Protein AF-A0A9P5E5W1-F1 (afdb_monomer_lite)

Sequence (271 aa):
MVLQSYRLNVFGFLASRELAAEASSNGEATGNYGLWDQRLALEWTHENISFFGGDPAGITVAGYSAGAYSTFQQLAHELFRVPEEKGIIRRDELLTRLGIDLALSNEEKLTSLRAVPHDRLVQVQTGMRISEFRVLADDTFYPVGLMDKINSGEFAKRMKNRGIRLINGECESEHVMYRRWRTPQESYSAVYGRLLADFSPEVTQKIMDHYCGSSKNLPAGYNNWEDFFGRVYANIQVHHLQRGFHNALFAGGLEAGRDVLRYRFERDLAA

Organism: NCBI:txid1803897

Structure (mmCIF, N/CA/C/O backbone):
data_AF-A0A9P5E5W1-F1
#
_entry.id   AF-A0A9P5E5W1-F1
#
loop_
_atom_site.group_PDB
_atom_site.id
_atom_site.type_symbol
_atom_site.label_atom_id
_atom_site.label_alt_id
_atom_site.label_comp_id
_atom_site.label_asym_id
_atom_site.label_entity_id
_atom_site.label_seq_id
_atom_site.pdbx_PDB_ins_code
_atom_site.Cartn_x
_atom_site.Cartn_y
_atom_site.Cartn_z
_atom_site.occupancy
_atom_site.B_iso_or_equiv
_atom_site.auth_seq_id
_atom_site.auth_comp_id
_atom_site.auth_asym_id
_atom_site.auth_atom_id
_atom_site.pdbx_PDB_model_num
ATOM 1 N N . MET A 1 1 ? -23.792 -5.396 3.459 1.00 84.38 1 MET A N 1
ATOM 2 C CA . MET A 1 1 ? -22.522 -4.949 2.843 1.00 84.38 1 MET A CA 1
ATOM 3 C C . MET A 1 1 ? -22.482 -3.437 2.928 1.00 84.38 1 MET A C 1
ATOM 5 O O . MET A 1 1 ? -23.477 -2.824 2.569 1.00 84.38 1 MET A O 1
ATOM 9 N N . VAL A 1 2 ? -21.380 -2.857 3.403 1.00 86.06 2 VAL A N 1
ATOM 10 C CA . VAL A 1 2 ? -21.163 -1.401 3.423 1.00 86.06 2 VAL A CA 1
ATOM 11 C C . VAL A 1 2 ? -20.079 -1.072 2.401 1.00 86.06 2 VAL A C 1
ATOM 13 O O . VAL A 1 2 ? -19.098 -1.805 2.294 1.00 86.06 2 VAL A O 1
ATOM 16 N N . LEU A 1 3 ? -20.264 0.008 1.645 1.00 91.56 3 LEU A N 1
ATOM 17 C CA . LEU A 1 3 ? -19.257 0.575 0.752 1.00 91.56 3 LEU A CA 1
ATOM 18 C C . LEU A 1 3 ? -19.002 2.012 1.207 1.00 91.56 3 LEU A C 1
ATOM 20 O O . LEU A 1 3 ? -19.941 2.798 1.301 1.00 91.56 3 LEU A O 1
ATOM 24 N N . GLN A 1 4 ? -17.747 2.331 1.514 1.00 89.25 4 GLN A N 1
ATOM 25 C CA . GLN A 1 4 ? -17.327 3.659 1.963 1.00 89.25 4 GLN A CA 1
ATOM 26 C C . GLN A 1 4 ? -16.535 4.386 0.873 1.00 89.25 4 GLN A C 1
ATOM 28 O O . GLN A 1 4 ? -15.890 3.751 0.035 1.00 89.25 4 GLN A O 1
ATOM 33 N N . SER A 1 5 ? -16.576 5.715 0.922 1.00 93.62 5 SER A N 1
ATOM 34 C CA . SER A 1 5 ? -15.754 6.601 0.101 1.00 93.62 5 SER A CA 1
ATOM 35 C C . SER A 1 5 ? -14.735 7.302 0.989 1.00 93.62 5 SER A C 1
ATOM 37 O O . SER A 1 5 ? -15.089 7.825 2.043 1.00 93.62 5 SER A O 1
ATOM 39 N N . TYR A 1 6 ? -13.489 7.367 0.529 1.00 92.12 6 TYR A N 1
ATOM 40 C CA . TYR A 1 6 ? -12.376 7.994 1.236 1.00 92.12 6 TYR A CA 1
ATOM 41 C C . TYR A 1 6 ? -11.608 8.925 0.301 1.00 92.12 6 TYR A C 1
ATOM 43 O O . TYR A 1 6 ? -11.596 8.725 -0.919 1.00 92.12 6 TYR A O 1
ATOM 51 N N . ARG A 1 7 ? -10.948 9.948 0.852 1.00 91.25 7 ARG A N 1
ATOM 52 C CA . ARG A 1 7 ? -10.112 10.848 0.058 1.00 91.25 7 ARG A CA 1
ATOM 53 C C . ARG A 1 7 ? -8.957 10.072 -0.561 1.00 91.25 7 ARG A C 1
ATOM 55 O O . ARG A 1 7 ? -8.199 9.375 0.111 1.00 91.25 7 ARG A O 1
ATOM 62 N N . LEU A 1 8 ? -8.822 10.217 -1.872 1.00 85.31 8 LEU A N 1
ATOM 63 C CA . LEU A 1 8 ? -7.747 9.628 -2.657 1.00 85.31 8 LEU A CA 1
ATOM 64 C C . LEU A 1 8 ? -6.625 10.642 -2.870 1.00 85.31 8 LEU A C 1
ATOM 66 O O . LEU A 1 8 ? -6.834 11.855 -2.794 1.00 85.31 8 LEU A O 1
ATOM 70 N N . ASN A 1 9 ? -5.464 10.130 -3.286 1.00 80.81 9 ASN A N 1
ATOM 71 C CA . ASN A 1 9 ? -4.467 10.933 -3.990 1.00 80.81 9 ASN A CA 1
ATOM 72 C C . ASN A 1 9 ? -3.956 12.112 -3.120 1.00 80.81 9 ASN A C 1
ATOM 74 O O . ASN A 1 9 ? -3.871 11.966 -1.901 1.00 80.81 9 ASN A O 1
ATOM 78 N N . VAL A 1 10 ? -3.633 13.273 -3.702 1.00 72.62 10 VAL A N 1
ATOM 79 C CA . VAL A 1 10 ? -3.189 14.476 -2.964 1.00 72.62 10 VAL A CA 1
ATOM 80 C C . VAL A 1 10 ? -4.128 14.869 -1.808 1.00 72.62 10 VAL A C 1
ATOM 82 O O . VAL A 1 10 ? -3.657 15.250 -0.742 1.00 72.62 10 VAL A O 1
ATOM 85 N N . PHE A 1 11 ? -5.446 14.694 -1.964 1.00 80.75 11 PHE A N 1
ATOM 86 C CA . PHE A 1 11 ? -6.443 15.023 -0.934 1.00 80.75 11 PHE A CA 1
ATOM 87 C C . PHE A 1 11 ? -6.491 14.021 0.227 1.00 80.75 11 PHE A C 1
ATOM 89 O O . PHE A 1 11 ? -7.040 14.343 1.278 1.00 80.75 11 PHE A O 1
ATOM 96 N N . GLY A 1 12 ? -5.977 12.804 0.028 1.00 81.88 12 GLY A N 1
ATOM 97 C CA . GLY A 1 12 ? -5.981 11.725 1.017 1.00 81.88 12 GLY A CA 1
ATOM 98 C C . GLY A 1 12 ? -4.614 11.398 1.615 1.00 81.88 12 GLY A C 1
ATOM 99 O O . GLY A 1 12 ? -4.552 10.824 2.697 1.00 81.88 12 GLY A O 1
ATOM 100 N N . PHE A 1 13 ? -3.525 11.715 0.913 1.00 80.38 13 PHE A N 1
ATOM 101 C CA . PHE A 1 13 ? -2.193 11.173 1.205 1.00 80.38 13 PHE A CA 1
ATOM 102 C C . PHE A 1 13 ? -1.048 12.177 1.014 1.00 80.38 13 PHE A C 1
ATOM 104 O O . PHE A 1 13 ? 0.111 11.779 1.100 1.00 80.38 13 PHE A O 1
ATOM 111 N N . LEU A 1 14 ? -1.316 13.465 0.760 1.00 74.44 14 LEU A N 1
ATOM 112 C CA . LEU A 1 14 ? -0.245 14.454 0.893 1.00 74.44 14 LEU A CA 1
ATOM 113 C C . LEU A 1 14 ? 0.045 14.699 2.373 1.00 74.44 14 LEU A C 1
ATOM 115 O O . LEU A 1 14 ? -0.862 15.040 3.125 1.00 74.44 14 LEU A O 1
ATOM 119 N N . ALA A 1 15 ? 1.306 14.536 2.757 1.00 70.31 15 ALA A N 1
ATOM 120 C CA . ALA A 1 15 ? 1.818 14.825 4.085 1.00 70.31 15 ALA A CA 1
ATOM 121 C C . ALA A 1 15 ? 3.305 15.200 3.989 1.00 70.31 15 ALA A C 1
ATOM 123 O O . ALA A 1 15 ? 4.077 14.555 3.275 1.00 70.31 15 ALA A O 1
ATOM 124 N N . SER A 1 16 ? 3.686 16.251 4.707 1.00 67.38 16 SER A N 1
ATOM 125 C CA . SER A 1 16 ? 5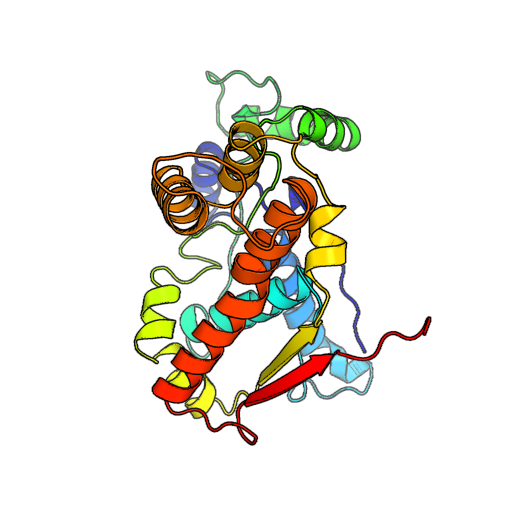.042 16.820 4.788 1.00 67.38 16 SER A CA 1
ATOM 126 C C . SER A 1 16 ? 5.144 17.698 6.062 1.00 67.38 16 SER A C 1
ATOM 128 O O . SER A 1 16 ? 4.414 17.427 7.010 1.00 67.38 16 SER A O 1
ATOM 130 N N . ARG A 1 17 ? 6.031 18.699 6.167 1.00 66.06 17 ARG A N 1
ATOM 131 C CA . ARG A 1 17 ? 6.419 19.351 7.439 1.00 66.06 17 ARG A CA 1
ATOM 132 C C . ARG A 1 17 ? 5.577 20.541 7.915 1.00 66.06 17 ARG A C 1
ATOM 134 O O . ARG A 1 17 ? 5.329 20.628 9.110 1.00 66.06 17 ARG A O 1
ATOM 141 N N . GLU A 1 18 ? 5.212 21.504 7.068 1.00 63.97 18 GLU A N 1
ATOM 142 C CA . GLU A 1 18 ? 4.762 22.814 7.587 1.00 63.97 18 GLU A CA 1
ATOM 143 C C . GLU A 1 18 ? 3.377 22.776 8.238 1.00 63.97 18 GLU A C 1
ATOM 145 O O . GLU A 1 18 ? 3.256 23.220 9.376 1.00 63.97 18 GLU A O 1
ATOM 150 N N . LEU A 1 19 ? 2.353 22.182 7.600 1.00 62.22 19 LEU A N 1
ATOM 151 C CA . LEU A 1 19 ? 1.137 21.829 8.341 1.00 62.22 19 LEU A CA 1
ATOM 152 C C . LEU A 1 19 ? 1.285 20.597 9.257 1.00 62.22 19 LEU A C 1
ATOM 154 O O . LEU A 1 19 ? 0.488 20.485 10.166 1.00 62.22 19 LEU A O 1
ATOM 158 N N . ALA A 1 20 ? 2.373 19.809 9.240 1.00 62.38 20 ALA A N 1
ATOM 159 C CA . ALA A 1 20 ? 2.658 18.939 10.405 1.00 62.38 20 ALA A CA 1
ATOM 160 C C . ALA A 1 20 ? 3.002 19.747 11.681 1.00 62.38 20 ALA A C 1
ATOM 162 O O . ALA A 1 20 ? 2.900 19.223 12.790 1.00 62.38 20 ALA A O 1
ATOM 163 N N . ALA A 1 21 ? 3.349 21.036 11.549 1.00 55.34 21 ALA A N 1
ATOM 164 C CA . ALA A 1 21 ? 3.374 21.973 12.671 1.00 55.34 21 ALA A CA 1
ATOM 165 C C . ALA A 1 21 ? 1.983 22.574 12.987 1.00 55.34 21 ALA A C 1
ATOM 167 O O . ALA A 1 21 ? 1.693 22.743 14.169 1.00 55.34 21 ALA A O 1
ATOM 168 N N . GLU A 1 22 ? 1.103 22.828 11.994 1.00 60.09 22 GLU A N 1
ATOM 169 C CA . GLU A 1 22 ? -0.345 23.083 12.244 1.00 60.09 22 GLU A CA 1
ATOM 170 C C . GLU A 1 22 ? -0.915 21.934 13.083 1.00 60.09 22 GLU A C 1
ATOM 172 O O . GLU A 1 22 ? -1.534 22.180 14.116 1.00 60.09 22 GLU A O 1
ATOM 177 N N . ALA A 1 23 ? -0.622 20.695 12.684 1.00 61.91 23 ALA A N 1
ATOM 178 C CA . ALA A 1 23 ? -1.048 19.477 13.344 1.00 61.91 23 ALA A CA 1
ATOM 179 C C . ALA A 1 23 ? -0.705 19.538 14.835 1.00 61.91 23 ALA A C 1
ATOM 181 O O . ALA A 1 23 ? -1.584 19.662 15.690 1.00 61.91 23 ALA A O 1
ATOM 182 N N . SER A 1 24 ? 0.595 19.597 15.139 1.00 59.94 24 SER A N 1
ATOM 183 C CA . SER A 1 24 ? 1.086 19.643 16.513 1.00 59.94 24 SER A CA 1
ATOM 184 C C . SER A 1 24 ? 0.555 20.845 17.306 1.00 59.94 24 SER A C 1
ATOM 186 O O . SER A 1 24 ? 0.408 20.726 18.520 1.00 59.94 24 SER A O 1
ATOM 188 N N . SER A 1 25 ? 0.259 21.983 16.662 1.00 60.56 25 SER A N 1
ATOM 189 C CA . SER A 1 25 ? -0.346 23.150 17.327 1.00 60.56 25 SER A CA 1
ATOM 190 C C . SER A 1 25 ? -1.839 22.994 17.639 1.00 60.56 25 SER A C 1
ATOM 192 O O . SER A 1 25 ? -2.307 23.558 18.624 1.00 60.56 25 SER A O 1
ATOM 194 N N . ASN A 1 26 ? -2.571 22.197 16.855 1.00 56.69 26 ASN A N 1
ATOM 195 C CA . ASN A 1 26 ? -4.003 21.941 17.029 1.00 56.69 26 ASN A CA 1
ATOM 196 C C . ASN A 1 26 ? -4.302 20.694 17.888 1.00 56.69 26 ASN A C 1
ATOM 198 O O . ASN A 1 26 ? -5.467 20.389 18.139 1.00 56.69 26 ASN A O 1
ATOM 202 N N . GLY A 1 27 ? -3.275 19.960 18.336 1.00 60.78 27 GLY A N 1
ATOM 203 C CA . GLY A 1 27 ? -3.441 18.654 18.992 1.00 60.78 27 GLY A CA 1
ATOM 204 C C . GLY A 1 27 ? -3.732 17.521 18.001 1.00 60.78 27 GLY A C 1
ATOM 205 O O . GLY A 1 27 ? -4.438 16.573 18.326 1.00 60.78 27 GLY A O 1
ATOM 206 N N . GLU A 1 28 ? -3.212 17.649 16.783 1.00 63.53 28 GLU A N 1
ATOM 207 C CA . GLU A 1 28 ? -3.439 16.800 15.616 1.00 63.53 28 GLU A CA 1
ATOM 208 C C . GLU A 1 28 ? -2.092 16.127 15.203 1.00 63.53 28 GLU A C 1
ATOM 210 O O . GLU A 1 28 ? -1.036 16.742 15.351 1.00 63.53 28 GLU A O 1
ATOM 215 N N . ALA A 1 29 ? -2.063 14.856 14.763 1.00 64.31 29 ALA A N 1
ATOM 216 C CA . ALA A 1 29 ? -0.846 14.157 14.306 1.00 64.31 29 ALA A CA 1
ATOM 217 C C . ALA A 1 29 ? -0.923 13.519 12.886 1.00 64.31 29 ALA A C 1
ATOM 219 O O . ALA A 1 29 ? -1.856 12.809 12.503 1.00 64.31 29 ALA A O 1
ATOM 220 N N . THR A 1 30 ? 0.116 13.801 12.092 1.00 65.31 30 THR A N 1
ATOM 221 C CA . THR A 1 30 ? 0.086 13.964 10.624 1.00 65.31 30 THR A CA 1
ATOM 222 C C . THR A 1 30 ? -0.383 12.801 9.735 1.00 65.31 30 THR A C 1
ATOM 224 O O . THR A 1 30 ? -0.211 11.626 10.024 1.00 65.31 30 THR A O 1
ATOM 227 N N . GLY A 1 31 ? -0.890 13.168 8.551 1.00 74.81 31 GLY A N 1
ATOM 228 C CA . GLY A 1 31 ? -0.912 12.302 7.372 1.00 74.81 31 GLY A CA 1
ATOM 229 C C . GLY A 1 31 ? -2.143 11.413 7.197 1.00 74.81 31 GLY A C 1
ATOM 230 O O . GLY A 1 31 ? -3.098 11.442 7.975 1.00 74.81 31 GLY A O 1
ATOM 231 N N . ASN A 1 32 ? -2.118 10.636 6.109 1.00 83.00 32 ASN A N 1
ATOM 232 C CA . ASN A 1 32 ? -2.969 9.460 5.910 1.00 83.00 32 ASN A CA 1
ATOM 233 C C . ASN A 1 32 ? -4.494 9.695 5.991 1.00 83.00 32 ASN A C 1
ATOM 235 O O . ASN A 1 32 ? -5.235 8.839 6.467 1.00 83.00 32 ASN A O 1
ATOM 239 N N . TYR A 1 33 ? -5.001 10.822 5.486 1.00 82.62 33 TYR A N 1
ATOM 240 C CA . TYR A 1 33 ? -6.426 11.196 5.567 1.00 82.62 33 TYR A CA 1
ATOM 241 C C . TYR A 1 33 ? -7.342 10.189 4.878 1.00 82.62 33 TYR A C 1
ATOM 243 O O . TYR A 1 33 ? -8.423 9.921 5.382 1.00 82.62 33 TYR A O 1
ATOM 251 N N . GLY A 1 34 ? -6.889 9.566 3.789 1.00 87.38 34 GLY A N 1
ATOM 252 C CA . GLY A 1 34 ? -7.607 8.468 3.148 1.00 87.38 34 GLY A CA 1
ATOM 253 C C . GLY A 1 34 ? -7.716 7.213 4.025 1.00 87.38 34 GLY A C 1
ATOM 254 O O . GLY A 1 34 ? -8.656 6.446 3.853 1.00 87.38 34 GLY A O 1
ATOM 255 N N . LEU A 1 35 ? -6.805 7.007 4.985 1.00 88.50 35 LEU A N 1
ATOM 256 C CA . LEU A 1 35 ? -6.914 5.948 5.996 1.00 88.50 35 LEU A CA 1
ATOM 257 C C . LEU A 1 35 ? -7.744 6.392 7.208 1.00 88.50 35 LEU A C 1
ATOM 259 O O . LEU A 1 35 ? -8.490 5.580 7.750 1.00 88.50 35 LEU A O 1
ATOM 263 N N . TRP A 1 36 ? -7.679 7.669 7.602 1.00 83.69 36 TRP A N 1
ATOM 264 C CA . TRP A 1 36 ? -8.549 8.227 8.645 1.00 83.69 36 TRP A CA 1
ATOM 265 C C . TRP A 1 36 ? -10.025 8.275 8.221 1.00 83.69 36 TRP A C 1
ATOM 267 O O . TRP A 1 36 ? -10.889 7.952 9.027 1.00 83.69 36 TRP A O 1
ATOM 277 N N . ASP A 1 37 ? -10.324 8.592 6.958 1.00 89.75 37 ASP A N 1
ATOM 278 C CA . ASP A 1 37 ? -11.680 8.526 6.392 1.00 89.75 37 ASP A CA 1
ATOM 279 C C . ASP A 1 37 ? -12.223 7.088 6.432 1.00 89.75 37 ASP A C 1
ATOM 281 O O . ASP A 1 37 ? -13.353 6.848 6.851 1.00 89.75 37 ASP A O 1
ATOM 285 N N . GLN A 1 38 ? -11.390 6.114 6.047 1.00 90.44 38 GLN A N 1
ATOM 286 C CA . GLN A 1 38 ? -11.714 4.688 6.147 1.00 90.44 38 GLN A CA 1
ATOM 287 C C . GLN A 1 38 ? -11.929 4.248 7.596 1.00 90.44 38 GLN A C 1
ATOM 289 O O . GLN A 1 38 ? -12.849 3.479 7.862 1.00 90.44 38 GLN A O 1
ATOM 294 N N . ARG A 1 39 ? -11.103 4.734 8.530 1.00 85.06 39 ARG A N 1
ATOM 295 C CA . ARG A 1 39 ? -11.214 4.422 9.957 1.00 85.06 39 ARG A CA 1
ATOM 296 C C . ARG A 1 39 ? -12.522 4.964 10.533 1.00 85.06 39 ARG A C 1
ATOM 298 O O . ARG A 1 39 ? -13.271 4.197 11.126 1.00 85.06 39 ARG A O 1
ATOM 305 N N . LEU A 1 40 ? -12.844 6.227 10.254 1.00 83.00 40 LEU A N 1
ATOM 306 C CA . LEU A 1 40 ? -14.112 6.852 10.636 1.00 83.00 40 LEU A CA 1
ATOM 307 C C . LEU A 1 40 ? -15.317 6.106 10.038 1.00 83.00 40 LEU A C 1
ATOM 309 O O . LEU A 1 40 ? -16.323 5.921 10.714 1.00 83.00 40 LEU A O 1
ATOM 313 N N . ALA A 1 41 ? -15.218 5.627 8.794 1.00 87.56 41 ALA A N 1
ATOM 314 C CA . ALA A 1 41 ? -16.266 4.817 8.177 1.00 87.56 41 ALA A CA 1
ATOM 315 C C . ALA A 1 41 ? -16.411 3.420 8.817 1.00 87.56 41 ALA A C 1
ATOM 317 O O . ALA A 1 41 ? -17.528 2.905 8.902 1.00 87.56 41 ALA A O 1
ATOM 318 N N . LEU A 1 42 ? -15.317 2.805 9.284 1.00 79.38 42 LEU A N 1
ATOM 319 C CA . LEU A 1 42 ? -15.350 1.545 10.038 1.00 79.38 42 LEU A CA 1
ATOM 320 C C . LEU A 1 42 ? -15.951 1.734 11.435 1.00 79.38 42 LEU A C 1
ATOM 322 O O . LEU A 1 42 ? -16.777 0.925 11.845 1.00 79.38 42 LEU A O 1
ATOM 326 N N . GLU A 1 43 ? -15.597 2.811 12.132 1.00 81.06 43 GLU A N 1
ATOM 327 C CA . GLU A 1 43 ? -16.130 3.138 13.460 1.00 81.06 43 GLU A CA 1
ATOM 328 C C . GLU A 1 43 ? -17.614 3.508 13.388 1.00 81.06 43 GLU A C 1
ATOM 330 O O . GLU A 1 43 ? -18.419 2.916 14.104 1.00 81.06 43 GLU A O 1
ATOM 335 N N . TRP A 1 44 ? -18.013 4.348 12.426 1.00 87.94 44 TRP A N 1
ATOM 336 C CA . TRP A 1 44 ? -19.427 4.600 12.138 1.00 87.94 44 TRP A CA 1
ATOM 337 C C . TRP A 1 44 ? -20.176 3.301 11.815 1.00 87.94 44 TRP A C 1
ATOM 339 O O . TRP A 1 44 ? -21.296 3.102 12.285 1.00 87.94 44 TRP A O 1
ATOM 349 N N . THR A 1 45 ? -19.562 2.384 11.055 1.00 83.12 45 THR A N 1
ATOM 350 C CA . THR A 1 45 ? -20.159 1.069 10.778 1.00 83.12 45 THR A CA 1
ATOM 351 C C . THR A 1 45 ? -20.326 0.262 12.067 1.00 83.12 45 THR A C 1
ATOM 353 O O . THR A 1 45 ? -21.412 -0.248 12.306 1.00 83.12 45 THR A O 1
ATOM 356 N N . HIS A 1 46 ? -19.312 0.182 12.929 1.00 78.44 46 HIS A N 1
ATOM 357 C CA . HIS A 1 46 ? -19.404 -0.509 14.219 1.00 78.44 46 HIS A CA 1
ATOM 358 C C . HIS A 1 46 ? -20.504 0.070 15.125 1.00 78.44 46 HIS A C 1
ATOM 360 O O . HIS A 1 46 ? -21.278 -0.680 15.712 1.00 78.44 46 HIS A O 1
ATOM 366 N N . GLU A 1 47 ? -20.632 1.394 15.193 1.00 77.75 47 GLU A N 1
ATOM 367 C CA . GLU A 1 47 ? -21.670 2.061 15.987 1.00 77.75 47 GLU A CA 1
ATOM 368 C C . GLU A 1 47 ? -23.091 1.874 15.422 1.00 77.75 47 GLU A C 1
ATOM 370 O O . GLU A 1 47 ? -24.046 1.787 16.194 1.00 77.75 47 GLU A O 1
ATOM 375 N N . ASN A 1 48 ? -23.252 1.812 14.092 1.00 88.31 48 ASN A N 1
ATOM 376 C CA . ASN A 1 48 ? -24.563 1.953 13.442 1.00 88.31 48 ASN A CA 1
ATOM 377 C C . ASN A 1 48 ? -25.073 0.701 12.702 1.00 88.31 48 ASN A C 1
ATOM 379 O O . ASN A 1 48 ? -26.256 0.653 12.362 1.00 88.31 48 ASN A O 1
ATOM 383 N N . ILE A 1 49 ? -24.251 -0.325 12.434 1.00 87.50 49 ILE A N 1
ATOM 384 C CA . ILE A 1 49 ? -24.659 -1.475 11.594 1.00 87.50 49 ILE A CA 1
ATOM 385 C C . ILE A 1 49 ? -25.805 -2.306 12.199 1.00 87.50 49 ILE A C 1
ATOM 387 O O . ILE A 1 49 ? -26.576 -2.926 11.463 1.00 87.50 49 ILE A O 1
ATOM 391 N N . SER A 1 50 ? -25.978 -2.247 13.521 1.00 81.19 50 SER A N 1
ATOM 392 C CA . SER A 1 50 ? -27.093 -2.857 14.254 1.00 81.19 50 SER A CA 1
ATOM 393 C C . SER A 1 50 ? -28.462 -2.321 13.808 1.00 81.19 50 SER A C 1
ATOM 395 O O . SER A 1 50 ? -29.400 -3.104 13.657 1.00 81.19 50 SER A O 1
ATOM 397 N N . PHE A 1 51 ? -28.575 -1.026 13.479 1.00 93.38 51 PHE A N 1
ATOM 398 C CA . PHE A 1 51 ? -29.798 -0.429 12.918 1.00 93.38 51 PHE A CA 1
ATOM 399 C C . PHE A 1 51 ? -30.147 -0.967 11.519 1.00 93.38 51 PHE A C 1
ATOM 401 O O . PHE A 1 51 ? -31.295 -0.874 11.089 1.00 93.38 51 PHE A O 1
ATOM 408 N N . PHE A 1 52 ? -29.175 -1.564 10.823 1.00 95.25 52 PHE A N 1
ATOM 409 C CA . PHE A 1 52 ? -29.341 -2.217 9.521 1.00 95.25 52 PHE A CA 1
ATOM 410 C C . PHE A 1 52 ? -29.388 -3.754 9.630 1.00 95.25 52 PHE A C 1
ATOM 412 O O . PHE A 1 52 ? -29.314 -4.445 8.614 1.00 95.25 52 PHE A O 1
ATOM 419 N N . GLY A 1 53 ? -29.503 -4.300 10.848 1.00 92.94 53 GLY A N 1
ATOM 420 C CA . GLY A 1 53 ? -29.603 -5.740 11.104 1.00 92.94 53 GLY A CA 1
ATOM 421 C C . GLY A 1 53 ? -28.294 -6.524 10.954 1.00 92.94 53 GLY A C 1
ATOM 422 O O . GLY A 1 53 ? -28.342 -7.746 10.822 1.00 92.94 53 GLY A O 1
ATOM 423 N N . GLY A 1 54 ? -27.136 -5.855 10.946 1.00 84.44 54 GLY A N 1
ATOM 424 C CA . GLY A 1 54 ? -25.828 -6.514 10.976 1.00 84.44 54 GLY A CA 1
ATOM 425 C C . GLY A 1 54 ? -25.221 -6.571 12.379 1.00 84.44 54 GLY A C 1
ATOM 426 O O . GLY A 1 54 ? -25.555 -5.773 13.252 1.00 84.44 54 GLY A O 1
ATOM 427 N N . ASP A 1 55 ? -24.304 -7.515 12.580 1.00 76.12 55 ASP A N 1
ATOM 428 C CA . ASP A 1 55 ? -23.572 -7.697 13.835 1.00 76.12 55 ASP A CA 1
ATOM 429 C C . ASP A 1 55 ? -22.310 -6.805 13.875 1.00 76.12 55 ASP A C 1
ATOM 431 O O . ASP A 1 55 ? -21.425 -6.989 13.030 1.00 76.12 55 ASP A O 1
ATOM 435 N N . PRO A 1 56 ? -22.181 -5.861 14.831 1.00 74.50 56 PRO A N 1
ATOM 436 C CA . PRO A 1 56 ? -20.976 -5.045 14.979 1.00 74.50 56 PRO A CA 1
ATOM 437 C C . PRO A 1 56 ? -19.744 -5.853 15.422 1.00 74.50 56 PRO A C 1
ATOM 439 O O . PRO A 1 56 ? -18.626 -5.472 15.079 1.00 74.50 56 PRO A O 1
ATOM 442 N N . ALA A 1 57 ? -19.916 -6.996 16.096 1.00 72.38 57 ALA A N 1
ATOM 443 C CA . ALA A 1 57 ? -18.816 -7.907 16.427 1.00 72.38 57 ALA A CA 1
ATOM 444 C C . ALA A 1 57 ? -18.389 -8.791 15.234 1.00 72.38 57 ALA A C 1
ATOM 446 O O . ALA A 1 57 ? -17.315 -9.393 15.256 1.00 72.38 57 ALA A O 1
ATOM 447 N N . GLY A 1 58 ? -19.204 -8.852 14.174 1.00 74.12 58 GLY A N 1
ATOM 448 C CA . GLY A 1 58 ? -18.985 -9.664 12.972 1.00 74.12 58 GLY A CA 1
ATOM 449 C C . GLY A 1 58 ? -18.314 -8.932 11.801 1.00 74.12 58 GLY A C 1
ATOM 450 O O . GLY A 1 58 ? -18.312 -9.446 10.678 1.00 74.12 58 GLY A O 1
ATOM 451 N N . ILE A 1 59 ? -17.781 -7.723 12.010 1.00 77.31 59 ILE A N 1
ATOM 452 C CA . ILE A 1 59 ? -17.265 -6.876 10.922 1.00 77.31 59 ILE A CA 1
ATOM 453 C C . ILE A 1 59 ? -16.034 -7.505 10.248 1.00 77.31 59 ILE A C 1
ATOM 455 O O . ILE A 1 59 ? -14.984 -7.702 10.854 1.00 77.31 59 ILE A O 1
ATOM 459 N N . THR A 1 60 ? -16.152 -7.757 8.941 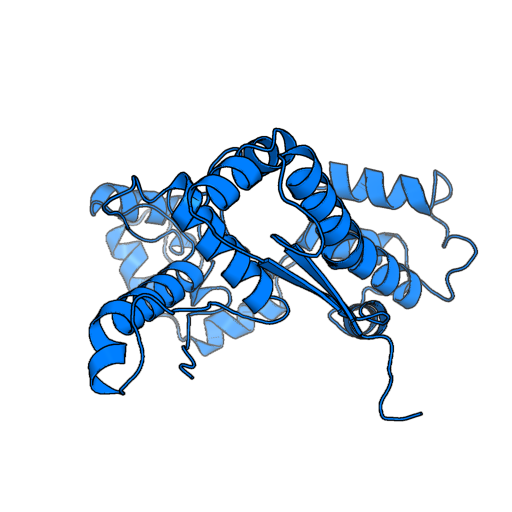1.00 81.75 60 THR A N 1
ATOM 460 C CA . THR A 1 60 ? -15.048 -8.190 8.072 1.00 81.75 60 THR A CA 1
ATOM 461 C C . THR A 1 60 ? -14.670 -7.061 7.118 1.00 81.75 60 THR A C 1
ATOM 463 O O . THR A 1 60 ? -15.501 -6.609 6.330 1.00 81.75 60 THR A O 1
ATOM 466 N N . VAL A 1 61 ? -13.409 -6.623 7.161 1.00 83.94 61 VAL A N 1
ATOM 467 C CA . VAL A 1 61 ? -12.861 -5.601 6.254 1.00 83.94 61 VAL A CA 1
ATOM 468 C C . VAL A 1 61 ? -12.196 -6.283 5.058 1.00 83.94 61 VAL A C 1
ATOM 470 O O . VAL A 1 61 ? -11.417 -7.218 5.229 1.00 83.94 61 VAL A O 1
ATOM 473 N N . ALA A 1 62 ? -12.498 -5.820 3.845 1.00 87.19 62 ALA A N 1
ATOM 474 C CA . ALA A 1 62 ? -11.944 -6.359 2.607 1.00 87.19 62 ALA A CA 1
ATOM 475 C C . ALA A 1 62 ? -11.770 -5.264 1.544 1.00 87.19 62 ALA A C 1
ATOM 477 O O . ALA A 1 62 ? -12.489 -4.265 1.530 1.00 87.19 62 ALA A O 1
ATOM 478 N N . GLY A 1 63 ? -10.846 -5.487 0.610 1.00 88.38 63 GLY A N 1
ATOM 479 C CA . GLY A 1 63 ? -10.612 -4.605 -0.528 1.00 88.38 63 GLY A CA 1
ATOM 480 C C . GLY A 1 63 ? -9.669 -5.230 -1.555 1.00 88.38 63 GLY A C 1
ATOM 481 O O . GLY A 1 63 ? -9.058 -6.266 -1.301 1.00 88.38 63 GLY A O 1
ATOM 482 N N . TYR A 1 64 ? -9.548 -4.587 -2.716 1.00 91.62 64 TYR A N 1
ATOM 483 C CA . TYR A 1 64 ? -8.710 -5.023 -3.840 1.00 91.62 64 TYR A CA 1
ATOM 484 C C . TYR A 1 64 ? -7.662 -3.956 -4.188 1.00 91.62 64 TYR A C 1
ATOM 486 O O . TYR A 1 64 ? -7.933 -2.762 -4.049 1.00 91.62 64 TYR A O 1
ATOM 494 N N . SER A 1 65 ? -6.470 -4.368 -4.637 1.00 90.94 65 SER A N 1
ATOM 495 C CA . SER A 1 65 ? -5.352 -3.473 -4.987 1.00 90.94 65 SER A CA 1
ATOM 496 C C . SER A 1 65 ? -5.065 -2.443 -3.873 1.00 90.94 65 SER A C 1
ATOM 498 O O . SER A 1 65 ? -4.790 -2.833 -2.737 1.00 90.94 65 SER A O 1
ATOM 500 N N . ALA A 1 66 ? -5.192 -1.136 -4.131 1.00 86.19 66 ALA A N 1
ATOM 501 C CA . ALA A 1 66 ? -5.064 -0.089 -3.111 1.00 86.19 66 ALA A CA 1
ATOM 502 C C . ALA A 1 66 ? -6.011 -0.281 -1.904 1.00 86.19 66 ALA A C 1
ATOM 504 O O . ALA A 1 66 ? -5.630 0.026 -0.778 1.00 86.19 66 ALA A O 1
ATOM 505 N N . GLY A 1 67 ? -7.205 -0.851 -2.105 1.00 87.75 67 GLY A N 1
ATOM 506 C CA . GLY A 1 67 ? -8.131 -1.219 -1.030 1.00 87.75 67 GLY A CA 1
ATOM 507 C C . GLY A 1 67 ? -7.660 -2.415 -0.191 1.00 87.75 67 GLY A C 1
ATOM 508 O O . GLY A 1 67 ? -7.936 -2.468 1.007 1.00 87.75 67 GLY A O 1
ATOM 509 N N . ALA A 1 68 ? -6.905 -3.350 -0.779 1.00 89.44 68 ALA A N 1
ATOM 510 C CA . ALA A 1 68 ? -6.270 -4.445 -0.039 1.00 89.44 68 ALA A CA 1
ATOM 511 C C . ALA A 1 68 ? -5.123 -3.912 0.833 1.00 89.44 68 ALA A C 1
ATOM 513 O O . ALA A 1 68 ? -5.026 -4.254 2.010 1.00 89.44 68 ALA A O 1
ATOM 514 N N . TYR A 1 69 ? -4.310 -3.002 0.283 1.00 89.31 69 TYR A N 1
ATOM 515 C CA . TYR A 1 69 ? -3.282 -2.288 1.041 1.00 89.31 69 TYR A CA 1
ATOM 516 C C . TYR A 1 69 ? -3.895 -1.471 2.187 1.00 89.31 69 TYR A C 1
ATOM 518 O O . TYR A 1 69 ? -3.453 -1.596 3.324 1.00 89.31 69 TYR A O 1
ATOM 526 N N . SER A 1 70 ? -4.972 -0.721 1.933 1.00 87.75 70 SER A N 1
ATOM 527 C CA . SER A 1 70 ? -5.747 -0.039 2.977 1.00 87.75 70 SER A CA 1
ATOM 528 C C . SER A 1 70 ? -6.281 -0.995 4.048 1.00 87.75 70 SER A C 1
ATOM 530 O O . SER A 1 70 ? -6.131 -0.703 5.228 1.00 87.75 70 SER A O 1
ATOM 532 N N . THR A 1 71 ? -6.828 -2.157 3.673 1.00 85.75 71 THR A N 1
ATOM 533 C CA . THR A 1 71 ? -7.287 -3.184 4.633 1.00 85.75 71 THR A CA 1
ATOM 534 C C . THR A 1 71 ? -6.141 -3.651 5.540 1.00 85.75 71 THR A C 1
ATOM 536 O O . THR A 1 71 ? -6.302 -3.723 6.757 1.00 85.75 71 THR A O 1
ATOM 539 N N . PHE A 1 72 ? -4.956 -3.890 4.969 1.00 90.94 72 PHE A N 1
ATOM 540 C CA . PHE A 1 72 ? -3.743 -4.194 5.730 1.00 90.94 72 PHE A CA 1
ATOM 541 C C . PHE A 1 72 ? -3.317 -3.037 6.654 1.00 90.94 72 PHE A C 1
ATOM 543 O O . PHE A 1 72 ? -2.913 -3.299 7.784 1.00 90.94 72 PHE A O 1
ATOM 550 N N . GLN A 1 73 ? -3.452 -1.773 6.233 1.00 88.44 73 GLN A N 1
ATOM 551 C CA . GLN A 1 73 ? -3.148 -0.628 7.099 1.00 88.44 73 GLN A CA 1
ATOM 552 C C . GLN A 1 73 ? -4.143 -0.481 8.257 1.00 88.44 73 GLN A C 1
ATOM 554 O O . GLN A 1 73 ? -3.713 -0.223 9.376 1.00 88.44 73 GLN A O 1
ATOM 559 N N . GLN A 1 74 ? -5.446 -0.695 8.034 1.00 86.00 74 GLN A N 1
ATOM 560 C CA . GLN A 1 74 ? -6.442 -0.708 9.118 1.00 86.00 74 GLN A CA 1
ATOM 561 C C . GLN A 1 74 ? -6.116 -1.807 10.147 1.00 86.00 74 GLN A C 1
ATOM 563 O O . GLN A 1 74 ? -6.144 -1.549 11.347 1.00 86.00 74 GLN A O 1
ATOM 568 N N . LEU A 1 75 ? -5.710 -3.000 9.690 1.00 85.19 75 LEU A N 1
ATOM 569 C CA . LEU A 1 75 ? -5.235 -4.077 10.566 1.00 85.19 75 LEU A CA 1
ATOM 570 C C . LEU A 1 75 ? -3.939 -3.700 11.310 1.00 85.19 75 LEU A C 1
ATOM 572 O O . LEU A 1 75 ? -3.833 -3.930 12.511 1.00 85.19 75 LEU A O 1
ATOM 576 N N . ALA A 1 76 ? -2.956 -3.106 10.631 1.00 87.31 76 ALA A N 1
ATOM 577 C CA . ALA A 1 76 ? -1.708 -2.665 11.257 1.00 87.31 76 ALA A CA 1
ATOM 578 C C . ALA A 1 76 ? -1.940 -1.567 12.313 1.00 87.31 76 ALA A C 1
ATOM 580 O O . ALA A 1 76 ? -1.289 -1.571 13.357 1.00 87.31 76 ALA A O 1
ATOM 581 N N . HIS A 1 77 ? -2.888 -0.662 12.072 1.00 81.75 77 HIS A N 1
ATOM 582 C CA . HIS A 1 77 ? -3.324 0.334 13.045 1.00 81.75 77 HIS A CA 1
ATOM 583 C C . HIS A 1 77 ? -3.966 -0.335 14.268 1.00 81.75 77 HIS A C 1
ATOM 585 O O . HIS A 1 77 ? -3.527 -0.126 15.398 1.00 81.75 77 HIS A O 1
ATOM 591 N N . GLU A 1 78 ? -4.935 -1.223 14.041 1.00 78.06 78 GLU A N 1
ATOM 592 C CA . GLU A 1 78 ? -5.662 -1.932 15.096 1.00 78.06 78 GLU A CA 1
ATOM 593 C C . GLU A 1 78 ? -4.735 -2.762 16.002 1.00 78.06 78 GLU A C 1
ATOM 595 O O . GLU A 1 78 ? -4.860 -2.735 17.225 1.00 78.06 78 GLU A O 1
ATOM 600 N N . LEU A 1 79 ? -3.751 -3.465 15.430 1.00 78.50 79 LEU A N 1
ATOM 601 C CA . LEU A 1 79 ? -2.822 -4.313 16.190 1.00 78.50 79 LEU A CA 1
ATOM 602 C C . LEU A 1 79 ? -1.809 -3.529 17.050 1.00 78.50 79 LEU A C 1
ATOM 604 O O . LEU A 1 79 ? -1.280 -4.105 18.005 1.00 78.50 79 LEU A O 1
ATOM 608 N N . PHE A 1 80 ? -1.488 -2.270 16.716 1.00 80.06 80 PHE A N 1
ATOM 609 C CA . PHE A 1 80 ? -0.317 -1.562 17.273 1.00 80.06 80 PHE A CA 1
ATOM 610 C C . PHE A 1 80 ? -0.539 -0.112 17.739 1.00 80.06 80 PHE A C 1
ATOM 612 O O . PHE A 1 80 ? 0.306 0.388 18.482 1.00 80.06 80 PHE A O 1
ATOM 619 N N . ARG A 1 81 ? -1.601 0.575 17.304 1.00 65.00 81 ARG A N 1
ATOM 620 C CA . ARG A 1 81 ? -1.901 1.981 17.659 1.00 65.00 81 ARG A CA 1
ATOM 621 C C . ARG A 1 81 ? -3.123 2.141 18.541 1.00 65.00 81 ARG A C 1
ATOM 623 O O . ARG A 1 81 ? -3.160 3.079 19.328 1.00 65.00 81 ARG A O 1
ATOM 630 N N . VAL A 1 82 ? -4.053 1.199 18.459 1.00 50.84 82 VAL A N 1
ATOM 631 C CA . VAL A 1 82 ? -5.107 1.010 19.451 1.00 50.84 82 VAL A CA 1
ATOM 632 C C . VAL A 1 82 ? -4.494 0.206 20.617 1.00 50.84 82 VAL A C 1
ATOM 634 O O . VAL A 1 82 ? -4.341 -1.017 20.489 1.00 50.84 82 VAL A O 1
ATOM 637 N N . PRO A 1 83 ? -4.096 0.829 21.757 1.00 44.19 83 PRO A N 1
ATOM 638 C CA . PRO A 1 83 ? -4.107 0.095 23.026 1.00 44.19 83 PRO A CA 1
ATOM 639 C C . PRO A 1 83 ? -5.518 -0.473 23.194 1.00 44.19 83 PRO A C 1
ATOM 641 O O . PRO A 1 83 ? -6.454 0.181 22.747 1.00 44.19 83 PRO A O 1
ATOM 644 N N . GLU A 1 84 ? -5.674 -1.652 23.806 1.00 41.41 84 GLU A N 1
ATOM 645 C CA . GLU A 1 84 ? -6.835 -2.564 23.641 1.00 41.41 84 GLU A CA 1
ATOM 646 C C . GLU A 1 84 ? -8.242 -1.987 23.919 1.00 41.41 84 GLU A C 1
ATOM 648 O O . GLU A 1 84 ? -9.235 -2.681 23.728 1.00 41.41 84 GLU A O 1
ATOM 653 N N . GLU A 1 85 ? -8.333 -0.716 24.307 1.00 34.94 85 GLU A N 1
ATOM 654 C CA . GLU A 1 85 ? -9.554 0.040 24.529 1.00 34.94 85 GLU A CA 1
ATOM 655 C C . GLU A 1 85 ? -9.840 1.164 23.483 1.00 34.94 85 GLU A C 1
ATOM 657 O O . GLU A 1 85 ? -11.005 1.276 23.103 1.00 34.94 85 GLU A O 1
ATOM 662 N N . LYS A 1 86 ? -8.894 2.045 23.045 1.00 47.25 86 LYS A N 1
ATOM 663 C CA . LYS A 1 86 ? -9.197 3.316 22.281 1.00 47.25 86 LYS A CA 1
ATOM 664 C C . LYS A 1 86 ? -8.013 3.977 21.507 1.00 47.25 86 LYS A C 1
ATOM 666 O O . LYS A 1 86 ? -6.902 3.963 22.025 1.00 47.25 86 LYS A O 1
ATOM 671 N N . GLY A 1 87 ? -8.250 4.713 20.391 1.00 33.38 87 GLY A N 1
ATOM 672 C CA . GLY A 1 87 ? -7.331 5.783 19.880 1.00 33.38 87 GLY A CA 1
ATOM 673 C C . GLY A 1 87 ? -7.444 6.255 18.394 1.00 33.38 87 GLY A C 1
ATOM 674 O O . GLY A 1 87 ? -7.629 5.414 17.526 1.00 33.38 87 GLY A O 1
ATOM 675 N N . ILE A 1 88 ? -7.280 7.575 18.110 1.00 36.78 88 ILE A N 1
ATOM 676 C CA . ILE A 1 88 ? -7.186 8.296 16.787 1.00 36.78 88 ILE A CA 1
ATOM 677 C C . ILE A 1 88 ? -6.511 9.694 16.981 1.00 36.78 88 ILE A C 1
ATOM 679 O O . ILE A 1 88 ? -6.677 10.211 18.083 1.00 36.78 88 ILE A O 1
ATOM 683 N N . ILE A 1 89 ? -5.838 10.321 15.966 1.00 33.59 89 ILE A N 1
ATOM 684 C CA . ILE A 1 89 ? -5.990 11.766 15.525 1.00 33.59 89 ILE A CA 1
ATOM 685 C C . ILE A 1 89 ? -4.925 12.353 14.518 1.00 33.59 89 ILE A C 1
ATOM 687 O O . ILE A 1 89 ? -3.783 12.592 14.873 1.00 33.59 89 ILE A O 1
ATOM 691 N N . ARG A 1 90 ? -5.400 12.676 13.288 1.00 33.91 90 ARG A N 1
ATOM 692 C CA . ARG A 1 90 ? -5.227 13.842 12.341 1.00 33.91 90 ARG A CA 1
ATOM 693 C C . ARG A 1 90 ? -3.905 14.477 11.797 1.00 33.91 90 ARG A C 1
ATOM 695 O O . ARG A 1 90 ? -3.313 15.339 12.416 1.00 33.91 90 ARG A O 1
ATOM 702 N N . ARG A 1 91 ? -3.793 14.424 10.461 1.00 34.19 91 ARG A N 1
ATOM 703 C CA . ARG A 1 91 ? -3.621 15.564 9.511 1.00 34.19 91 ARG A CA 1
ATOM 704 C C . ARG A 1 91 ? -2.284 16.337 9.385 1.00 34.19 91 ARG A C 1
ATOM 706 O O . ARG A 1 91 ? -1.725 16.750 10.382 1.00 34.19 91 ARG A O 1
ATOM 713 N N . ASP A 1 92 ? -1.860 16.564 8.119 1.00 33.88 92 ASP A N 1
ATOM 714 C CA . ASP A 1 92 ? -1.059 17.701 7.563 1.00 33.88 92 ASP A CA 1
ATOM 715 C C . ASP A 1 92 ? 0.477 17.552 7.350 1.00 33.88 92 ASP A C 1
ATOM 717 O O . ASP A 1 92 ? 1.101 16.916 8.170 1.00 33.88 92 ASP A O 1
ATOM 721 N N . GLU A 1 93 ? 1.267 18.063 6.369 1.00 36.03 93 GLU A N 1
ATOM 722 C CA . GLU A 1 93 ? 1.272 19.259 5.466 1.00 36.03 93 GLU A CA 1
ATOM 723 C C . GLU A 1 93 ? 0.547 19.202 4.081 1.00 36.03 93 GLU A C 1
ATOM 725 O O . GLU A 1 93 ? 0.232 18.137 3.556 1.00 36.03 93 GLU A O 1
ATOM 730 N N . LEU A 1 94 ? 0.343 20.402 3.496 1.00 38.53 94 LEU A N 1
ATOM 731 C CA . LEU A 1 94 ? -0.097 20.773 2.131 1.00 38.53 94 LEU A CA 1
ATOM 732 C C . LEU A 1 94 ? 0.376 22.217 1.731 1.00 38.53 94 LEU A C 1
ATOM 734 O O . LEU A 1 94 ? 0.547 22.490 0.543 1.00 38.53 94 LEU A O 1
ATOM 738 N N . LEU A 1 95 ? 0.645 23.110 2.712 1.00 41.59 95 LEU A N 1
ATOM 739 C CA . LEU A 1 95 ? 0.924 24.569 2.617 1.00 41.59 95 LEU A CA 1
ATOM 740 C C . LEU A 1 95 ? 1.675 25.092 1.385 1.00 41.59 95 LEU A C 1
ATOM 742 O O . LEU A 1 95 ? 1.113 25.825 0.572 1.00 41.59 95 LEU A O 1
ATOM 746 N N . THR A 1 96 ? 2.961 24.775 1.262 1.00 39.78 96 THR A N 1
ATOM 747 C CA . THR A 1 96 ? 3.869 25.485 0.343 1.00 39.78 96 THR A CA 1
ATOM 748 C C . THR A 1 96 ? 3.554 25.265 -1.143 1.00 39.78 96 THR A C 1
ATOM 750 O O . THR A 1 96 ? 4.078 25.952 -2.020 1.00 39.78 96 THR A O 1
ATOM 753 N N . ARG A 1 97 ? 2.665 24.320 -1.478 1.00 37.81 97 ARG A N 1
ATOM 754 C CA . ARG A 1 97 ? 2.404 23.913 -2.866 1.00 37.81 97 ARG A C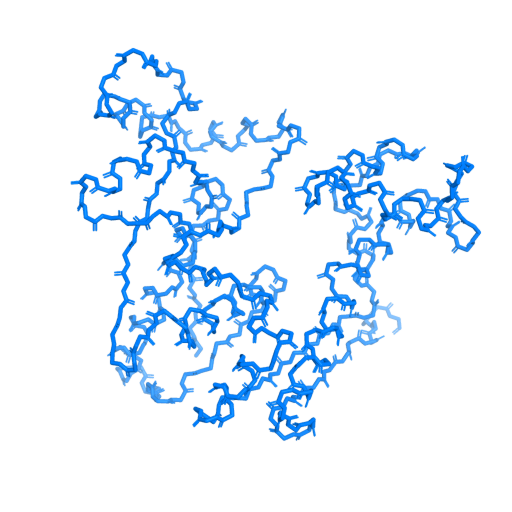A 1
ATOM 755 C C . ARG A 1 97 ? 1.584 24.886 -3.711 1.00 37.81 97 ARG A C 1
ATOM 757 O O . ARG A 1 97 ? 1.639 24.755 -4.932 1.00 37.81 97 ARG A O 1
ATOM 764 N N . LEU A 1 98 ? 0.834 25.817 -3.120 1.00 44.78 98 LEU A N 1
ATOM 765 C CA . LEU A 1 98 ? -0.192 26.587 -3.844 1.00 44.78 98 LEU A CA 1
ATOM 766 C C . LEU A 1 98 ? 0.127 28.075 -4.055 1.00 44.78 98 LEU A C 1
ATOM 768 O O . LEU A 1 98 ? -0.770 28.909 -4.106 1.00 44.78 98 LEU A O 1
ATOM 772 N N . GLY A 1 99 ? 1.410 28.405 -4.236 1.00 43.69 99 GLY A N 1
ATOM 773 C CA . GLY A 1 99 ? 1.840 29.767 -4.592 1.00 43.69 99 GLY A CA 1
ATOM 774 C C . GLY A 1 99 ? 1.685 30.776 -3.453 1.00 43.69 99 GLY A C 1
ATOM 775 O O . GLY A 1 99 ? 1.507 31.965 -3.695 1.00 43.69 99 GLY A O 1
ATOM 776 N N . ILE A 1 100 ? 1.728 30.282 -2.218 1.00 49.06 100 ILE A N 1
ATOM 777 C CA . ILE A 1 100 ? 1.531 31.044 -0.989 1.00 49.06 100 ILE A CA 1
ATOM 778 C C . ILE A 1 100 ? 2.904 31.331 -0.403 1.00 49.06 100 ILE A C 1
ATOM 780 O O . ILE A 1 100 ? 3.722 30.417 -0.290 1.00 49.06 100 ILE A O 1
ATOM 784 N N . ASP A 1 101 ? 3.169 32.592 -0.077 1.00 45.75 101 ASP A N 1
ATOM 785 C CA . ASP A 1 101 ? 4.510 33.028 0.302 1.00 45.75 101 ASP A CA 1
ATOM 786 C C . ASP A 1 101 ? 5.012 32.294 1.561 1.00 45.75 101 ASP A C 1
ATOM 788 O O . ASP A 1 101 ? 4.342 32.201 2.593 1.00 45.75 101 ASP A O 1
ATOM 792 N N . LEU A 1 102 ? 6.230 31.761 1.458 1.00 44.84 102 LEU A N 1
ATOM 793 C CA . LEU A 1 102 ? 6.931 31.060 2.526 1.00 44.84 102 LEU A CA 1
ATOM 794 C C . LEU A 1 102 ? 7.257 31.963 3.726 1.00 44.84 102 LEU A C 1
ATOM 796 O O . LEU A 1 102 ? 7.468 31.431 4.818 1.00 44.84 102 LEU A O 1
ATOM 800 N N . ALA A 1 103 ? 7.240 33.288 3.561 1.00 49.84 103 ALA A N 1
ATOM 801 C CA . ALA A 1 103 ? 7.394 34.257 4.645 1.00 49.84 103 ALA A CA 1
ATOM 802 C C . ALA A 1 103 ? 6.130 34.448 5.513 1.00 49.84 103 ALA A C 1
ATOM 804 O O . ALA A 1 103 ? 6.237 34.964 6.623 1.00 49.84 103 ALA A O 1
ATOM 805 N N . LEU A 1 104 ? 4.951 34.026 5.040 1.00 46.88 104 LEU A N 1
ATOM 806 C CA . LEU A 1 104 ? 3.682 34.188 5.762 1.00 46.88 104 LEU A CA 1
ATOM 807 C C . LEU A 1 104 ? 3.582 33.275 6.997 1.00 46.88 104 LEU A C 1
ATOM 809 O O . LEU A 1 104 ? 4.286 32.262 7.112 1.00 46.88 104 LEU A O 1
ATOM 813 N N . SER A 1 105 ? 2.661 33.592 7.907 1.00 50.38 105 SER A N 1
ATOM 814 C CA . SER A 1 105 ? 2.301 32.703 9.016 1.00 50.38 105 SER A CA 1
ATOM 815 C C . SER A 1 105 ? 1.723 31.374 8.511 1.00 50.38 105 SER A C 1
ATOM 817 O O . SER A 1 105 ? 1.261 31.256 7.372 1.00 50.38 105 SER A O 1
ATOM 819 N N . ASN A 1 106 ? 1.718 30.351 9.371 1.00 42.12 106 ASN A N 1
ATOM 820 C CA . ASN A 1 106 ? 1.106 29.067 9.023 1.00 42.12 106 ASN A CA 1
ATOM 821 C C . ASN A 1 106 ? -0.376 29.243 8.643 1.00 42.12 106 ASN A C 1
ATOM 823 O O . ASN A 1 106 ? -0.812 28.636 7.676 1.00 42.12 106 ASN A O 1
ATOM 827 N N . GLU A 1 107 ? -1.115 30.122 9.327 1.00 50.97 107 GLU A N 1
ATOM 828 C CA . GLU A 1 107 ? -2.550 30.371 9.121 1.00 50.97 107 GLU A CA 1
ATOM 829 C C . GLU A 1 107 ? -2.878 31.070 7.786 1.00 50.97 107 GLU A C 1
ATOM 831 O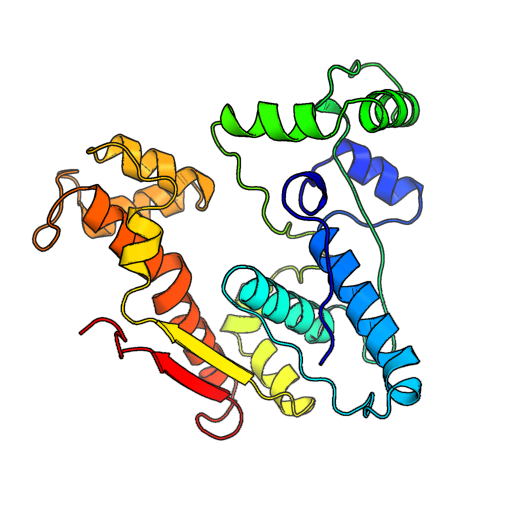 O . GLU A 1 107 ? -3.803 30.680 7.067 1.00 50.97 107 GLU A O 1
ATOM 836 N N . GLU A 1 108 ? -2.067 32.042 7.375 1.00 58.81 108 GLU A N 1
ATOM 837 C CA . GLU A 1 108 ? -2.177 32.661 6.047 1.00 58.81 108 GLU A CA 1
ATOM 838 C C . GLU A 1 108 ? -1.868 31.648 4.938 1.00 58.81 108 GLU A C 1
ATOM 840 O O . GLU A 1 108 ? -2.578 31.575 3.929 1.00 58.81 108 GLU A O 1
ATOM 845 N N . LYS A 1 109 ? -0.866 30.787 5.163 1.00 48.59 109 LYS A N 1
ATOM 846 C CA . LYS A 1 109 ? -0.583 29.663 4.271 1.00 48.59 109 LYS A CA 1
ATOM 847 C C . LYS A 1 109 ? -1.757 28.672 4.231 1.00 48.59 109 LYS A C 1
ATOM 849 O O . LYS A 1 109 ? -2.029 28.133 3.166 1.00 48.59 109 LYS A O 1
ATOM 854 N N . LEU A 1 110 ? -2.509 28.441 5.315 1.00 49.22 110 LEU A N 1
ATOM 855 C CA . LEU A 1 110 ? -3.716 27.587 5.270 1.00 49.22 110 LEU A CA 1
ATOM 856 C C . LEU A 1 110 ? -4.797 28.151 4.356 1.00 49.22 110 LEU A C 1
ATOM 858 O O . LEU A 1 110 ? -5.538 27.404 3.713 1.00 49.22 110 LEU A O 1
ATOM 862 N N . THR A 1 111 ? -4.901 29.472 4.333 1.00 70.06 111 THR A N 1
ATOM 863 C CA . THR A 1 111 ? -6.022 30.181 3.728 1.00 70.06 111 THR A CA 1
ATOM 864 C C . THR A 1 111 ? -5.949 30.119 2.205 1.00 70.06 111 THR A C 1
ATOM 866 O O . THR A 1 111 ? -6.855 29.577 1.570 1.00 70.06 111 THR A O 1
ATOM 869 N N . SER A 1 112 ? -4.837 30.551 1.603 1.00 64.19 112 SER A N 1
ATOM 870 C CA . SER A 1 112 ? -4.674 30.512 0.138 1.00 64.19 112 SER A CA 1
ATOM 871 C C . SER A 1 112 ? -4.533 29.086 -0.418 1.00 64.19 112 SER A C 1
ATOM 873 O O . SER A 1 112 ? -4.711 28.857 -1.611 1.00 64.19 112 SER A O 1
ATOM 875 N N . LEU A 1 113 ? -4.269 28.105 0.450 1.00 56.41 113 LEU A N 1
ATOM 876 C CA . LEU A 1 113 ? -4.197 26.685 0.119 1.00 56.41 113 LEU A CA 1
ATOM 877 C C . LEU A 1 113 ? -5.587 26.080 -0.070 1.00 56.41 113 LEU A C 1
ATOM 879 O O . LEU A 1 113 ? -5.868 25.410 -1.061 1.00 56.41 113 LEU A O 1
ATOM 883 N N . ARG A 1 114 ? -6.477 26.359 0.887 1.00 69.25 114 ARG A N 1
ATOM 884 C CA . ARG A 1 114 ? -7.886 25.954 0.853 1.00 69.25 114 ARG A CA 1
ATOM 885 C C . ARG A 1 114 ? -8.665 26.723 -0.240 1.00 69.25 114 ARG A C 1
ATOM 887 O O . ARG A 1 114 ? -9.790 26.345 -0.550 1.00 69.25 114 ARG A O 1
ATOM 894 N N . ALA A 1 115 ? -8.051 27.741 -0.860 1.00 77.12 115 ALA A N 1
ATOM 895 C CA . ALA A 1 115 ? -8.616 28.568 -1.928 1.00 77.12 115 ALA A CA 1
ATOM 896 C C . ALA A 1 115 ? -8.328 28.107 -3.378 1.00 77.12 115 ALA A C 1
ATOM 898 O O . ALA A 1 115 ? -8.963 28.631 -4.295 1.00 77.12 115 ALA A O 1
ATOM 899 N N . VAL A 1 116 ? -7.408 27.164 -3.640 1.00 69.38 116 VAL A N 1
ATOM 900 C CA . VAL A 1 116 ? -7.140 26.724 -5.030 1.00 69.38 116 VAL A CA 1
ATOM 901 C C . VAL A 1 116 ? -8.147 25.660 -5.494 1.00 69.38 116 VAL A C 1
ATOM 903 O O . VAL A 1 116 ? -8.351 24.668 -4.791 1.00 69.38 116 VAL A O 1
ATOM 906 N N . PRO A 1 117 ? -8.733 25.804 -6.701 1.00 80.50 117 PRO A N 1
ATOM 907 C CA . PRO A 1 117 ? -9.653 24.823 -7.270 1.00 80.50 117 PRO A CA 1
ATOM 908 C C . PRO A 1 117 ? -9.114 23.382 -7.326 1.00 80.50 117 PRO A C 1
ATOM 910 O O . PRO A 1 117 ? -7.958 23.116 -7.671 1.00 80.50 117 PRO A O 1
ATOM 913 N N . HIS A 1 118 ? -9.992 22.431 -6.998 1.00 66.00 118 HIS A N 1
ATOM 914 C CA . HIS A 1 118 ? -9.668 21.008 -6.872 1.00 66.00 118 HIS A CA 1
ATOM 915 C C . HIS A 1 118 ? -9.260 20.358 -8.207 1.00 66.00 118 HIS A C 1
ATOM 917 O O . HIS A 1 118 ? -8.408 19.472 -8.231 1.00 66.00 118 HIS A O 1
ATOM 923 N N . ASP A 1 119 ? -9.824 20.818 -9.323 1.00 68.94 119 ASP A N 1
ATOM 924 C CA . ASP A 1 119 ? -9.451 20.413 -10.677 1.00 68.94 119 ASP A CA 1
ATOM 925 C C . ASP A 1 119 ? -8.018 20.852 -11.005 1.00 68.94 119 ASP A C 1
ATOM 927 O O . ASP A 1 119 ? -7.241 20.073 -11.561 1.00 68.94 119 ASP A O 1
ATOM 931 N N . ARG A 1 120 ? -7.615 22.057 -10.578 1.00 62.91 120 ARG A N 1
ATOM 932 C CA . ARG A 1 120 ? -6.250 22.552 -10.774 1.00 62.91 120 ARG A CA 1
ATOM 933 C C . ARG A 1 120 ? -5.231 21.773 -9.941 1.00 62.91 120 ARG A C 1
ATOM 935 O O . ARG A 1 120 ? -4.149 21.474 -10.450 1.00 62.91 120 ARG A O 1
ATOM 942 N N . LEU A 1 121 ? -5.595 21.386 -8.716 1.00 55.78 121 LEU A N 1
ATOM 943 C CA . LEU A 1 121 ? -4.816 20.468 -7.871 1.00 55.78 121 LEU A CA 1
ATOM 944 C C . LEU A 1 121 ? -4.597 19.095 -8.538 1.00 55.78 121 LEU A C 1
ATOM 946 O O . LEU A 1 121 ? -3.508 18.533 -8.428 1.00 55.78 121 LEU A O 1
ATOM 950 N N . VAL A 1 122 ? -5.583 18.580 -9.280 1.00 63.00 122 VAL A N 1
ATOM 951 C CA . VAL A 1 122 ? -5.440 17.340 -10.066 1.00 63.00 122 VAL A CA 1
ATOM 952 C C . VAL A 1 122 ? -4.620 17.563 -11.347 1.00 63.00 122 VAL A C 1
ATOM 954 O O . VAL A 1 122 ? -3.764 16.744 -11.672 1.00 63.00 122 VAL A O 1
ATOM 957 N N . GLN A 1 123 ? -4.797 18.681 -12.060 1.00 63.88 123 GLN A N 1
ATOM 958 C CA . GLN A 1 123 ? -4.048 18.970 -13.296 1.00 63.88 123 GLN A CA 1
ATOM 959 C C . GLN A 1 123 ? -2.531 19.091 -13.091 1.00 63.88 123 GLN A C 1
ATOM 961 O O . GLN A 1 123 ? -1.758 18.666 -13.953 1.00 63.88 123 GLN A O 1
ATOM 966 N N . VAL A 1 124 ? -2.065 19.675 -11.980 1.00 52.09 124 VAL A N 1
ATOM 967 C CA . VAL A 1 124 ? -0.613 19.811 -11.750 1.00 52.09 124 VAL A CA 1
ATOM 968 C C . VAL A 1 124 ? 0.071 18.458 -11.532 1.00 52.09 124 VAL A C 1
ATOM 970 O O . VAL A 1 124 ? 1.241 18.305 -11.880 1.00 52.09 124 VAL A O 1
ATOM 973 N N . GLN A 1 125 ? -0.665 17.451 -11.050 1.00 50.66 125 GLN A N 1
ATOM 974 C CA . GLN A 1 125 ? -0.145 16.109 -10.788 1.00 50.66 125 GLN A CA 1
ATOM 975 C C . GLN A 1 125 ? 0.401 15.420 -12.045 1.00 50.66 125 GLN A C 1
ATOM 977 O O . GLN A 1 125 ? 1.427 14.742 -11.972 1.00 50.66 125 GLN A O 1
ATOM 982 N N . THR A 1 126 ? -0.236 15.607 -13.207 1.00 51.81 126 THR A N 1
ATOM 983 C CA . THR A 1 126 ? 0.206 14.981 -14.468 1.00 51.81 126 THR A CA 1
ATOM 984 C C . THR A 1 126 ? 1.558 15.486 -14.984 1.00 51.81 126 THR A C 1
ATOM 986 O O . THR A 1 126 ? 2.140 14.845 -15.852 1.00 51.81 126 THR A O 1
ATOM 989 N N . GLY A 1 127 ? 2.088 16.588 -14.436 1.00 44.62 127 GLY A N 1
ATOM 990 C CA . GLY A 1 127 ? 3.435 17.094 -14.732 1.00 44.62 127 GLY A CA 1
ATOM 991 C C . GLY A 1 127 ? 4.507 16.737 -13.690 1.00 44.62 127 GLY A C 1
ATOM 992 O O . GLY A 1 127 ? 5.645 17.187 -13.816 1.00 44.62 127 GLY A O 1
ATOM 993 N N . MET A 1 128 ? 4.179 15.983 -12.634 1.00 41.34 128 MET A N 1
ATOM 994 C CA . MET A 1 128 ? 5.112 15.714 -11.532 1.00 41.34 128 MET A CA 1
ATOM 995 C C . MET A 1 128 ? 6.006 14.492 -11.803 1.00 41.34 128 MET A C 1
ATOM 997 O O . MET A 1 128 ? 5.511 13.411 -12.105 1.00 41.34 128 MET A O 1
ATOM 1001 N N . ARG A 1 129 ? 7.329 14.636 -11.597 1.00 34.47 129 ARG A N 1
ATOM 1002 C CA . ARG A 1 129 ? 8.330 13.549 -11.749 1.00 34.47 129 ARG A CA 1
ATOM 1003 C C . ARG A 1 129 ? 8.041 12.323 -10.870 1.00 34.47 129 ARG A C 1
ATOM 1005 O O . ARG A 1 129 ? 8.367 11.206 -11.246 1.00 34.47 129 ARG A O 1
ATOM 1012 N N . ILE A 1 130 ? 7.470 12.557 -9.692 1.00 36.22 130 ILE A N 1
ATOM 1013 C CA . ILE A 1 130 ? 6.825 11.553 -8.844 1.00 36.22 130 ILE A CA 1
ATOM 1014 C C . ILE A 1 130 ? 5.473 12.165 -8.509 1.00 36.22 130 ILE A C 1
ATOM 1016 O O . ILE A 1 130 ? 5.429 13.279 -7.988 1.00 36.22 130 ILE A O 1
ATOM 1020 N N . SER A 1 131 ? 4.392 11.484 -8.864 1.00 41.06 131 SER A N 1
ATOM 1021 C CA . SER A 1 131 ? 3.020 11.999 -8.760 1.00 41.06 131 SER A CA 1
ATOM 1022 C C . SER A 1 131 ? 2.157 11.178 -7.795 1.00 41.06 131 SER A C 1
ATOM 1024 O O . SER A 1 131 ? 1.016 11.525 -7.504 1.00 41.06 131 SER A O 1
ATOM 1026 N N . GLU A 1 132 ? 2.700 10.060 -7.332 1.00 45.28 132 GLU A N 1
ATOM 1027 C CA . GLU A 1 132 ? 2.059 9.012 -6.568 1.00 45.28 132 GLU A CA 1
ATOM 1028 C C . GLU A 1 132 ? 2.130 9.347 -5.073 1.00 45.28 132 GLU A C 1
ATOM 1030 O O . GLU A 1 132 ? 3.133 9.091 -4.412 1.00 45.28 132 GLU A O 1
ATOM 1035 N N . PHE A 1 133 ? 1.058 9.919 -4.524 1.00 43.00 133 PHE A N 1
ATOM 1036 C CA . PHE A 1 133 ? 0.945 10.136 -3.080 1.00 43.00 133 PHE A CA 1
ATOM 1037 C C . PHE A 1 133 ? 0.635 8.803 -2.384 1.00 43.00 133 PHE A C 1
ATOM 1039 O O . PHE A 1 133 ? -0.324 8.109 -2.735 1.00 43.00 133 PHE A O 1
ATOM 1046 N N . ARG A 1 134 ? 1.493 8.418 -1.434 1.00 57.38 134 ARG A N 1
ATOM 1047 C CA . ARG A 1 134 ? 1.481 7.128 -0.726 1.00 57.38 134 ARG A CA 1
ATOM 1048 C C . ARG A 1 134 ? 1.278 7.346 0.778 1.00 57.38 134 ARG A C 1
ATOM 1050 O O . ARG A 1 134 ? 1.383 8.463 1.267 1.00 57.38 134 ARG A O 1
ATOM 1057 N N . VAL A 1 135 ? 1.000 6.262 1.501 1.00 53.56 135 VAL A N 1
ATOM 1058 C CA . VAL A 1 135 ? 0.892 6.269 2.970 1.00 53.56 135 VAL A CA 1
ATOM 1059 C C . VAL A 1 135 ? 2.216 6.710 3.598 1.00 53.56 135 VAL A C 1
ATOM 1061 O O . VAL A 1 135 ? 3.266 6.164 3.258 1.00 53.56 135 VAL A O 1
ATOM 1064 N N . LEU A 1 136 ? 2.156 7.679 4.513 1.00 46.28 136 LEU A N 1
ATOM 1065 C CA . LEU A 1 136 ? 3.305 8.158 5.281 1.00 46.28 136 LEU A CA 1
ATOM 1066 C C . LEU A 1 136 ? 3.521 7.281 6.524 1.00 46.28 136 LEU A C 1
ATOM 1068 O O . LEU A 1 136 ? 2.558 6.894 7.183 1.00 46.28 136 LEU A O 1
ATOM 1072 N N . ALA A 1 137 ? 4.781 7.020 6.877 1.00 56.16 137 ALA A N 1
ATOM 1073 C CA . ALA A 1 137 ? 5.141 6.546 8.210 1.00 56.16 137 ALA A CA 1
ATOM 1074 C C . ALA A 1 137 ? 5.136 7.743 9.181 1.00 56.16 137 ALA A C 1
ATOM 1076 O O . ALA A 1 137 ? 6.067 8.543 9.186 1.00 56.16 137 ALA A O 1
ATOM 1077 N N . ASP A 1 138 ? 4.056 7.878 9.946 1.00 52.69 138 ASP A N 1
ATOM 1078 C CA . ASP A 1 138 ? 3.645 9.083 10.692 1.00 52.69 138 ASP A CA 1
ATOM 1079 C C . ASP A 1 138 ? 3.665 8.908 12.230 1.00 52.69 138 ASP A C 1
ATOM 1081 O O . ASP A 1 138 ? 3.236 9.791 12.967 1.00 52.69 138 ASP A O 1
ATOM 1085 N N . ASP A 1 139 ? 4.084 7.733 12.707 1.00 58.75 139 ASP A N 1
ATOM 1086 C CA . ASP A 1 139 ? 3.897 7.215 14.074 1.00 58.75 139 ASP A CA 1
ATOM 1087 C C . ASP A 1 139 ? 2.453 7.297 14.630 1.00 58.75 139 ASP A C 1
ATOM 1089 O O . ASP A 1 139 ? 2.225 7.067 15.812 1.00 58.75 139 ASP A O 1
ATOM 1093 N N . THR A 1 140 ? 1.452 7.553 13.788 1.00 64.25 140 THR A N 1
ATOM 1094 C CA . THR A 1 140 ? 0.090 7.895 14.223 1.00 64.25 140 THR A CA 1
ATOM 1095 C C . THR A 1 140 ? -0.923 6.930 13.622 1.00 64.25 140 THR A C 1
ATOM 1097 O O . THR A 1 140 ? -1.526 6.144 14.354 1.00 64.25 140 THR A O 1
ATOM 1100 N N . PHE A 1 141 ? -1.062 6.898 12.293 1.00 70.38 141 PHE A N 1
ATOM 1101 C CA . PHE A 1 141 ? -1.777 5.818 11.625 1.00 70.38 141 PHE A CA 1
ATOM 1102 C C . PHE A 1 141 ? -0.879 4.584 11.461 1.00 70.38 141 PHE A C 1
ATOM 1104 O O . PHE A 1 141 ? -1.268 3.470 11.814 1.00 70.38 141 PHE A O 1
ATOM 1111 N N . TYR A 1 142 ? 0.338 4.788 10.955 1.00 73.38 142 TYR A N 1
ATOM 1112 C CA . TYR A 1 142 ? 1.286 3.750 10.569 1.00 73.38 142 TYR A CA 1
ATOM 1113 C C . TYR A 1 142 ? 2.255 3.405 11.724 1.00 73.38 142 TYR A C 1
ATOM 1115 O O . TYR A 1 142 ? 2.909 4.285 12.299 1.00 73.38 142 TYR A O 1
ATOM 1123 N N . PRO A 1 143 ? 2.413 2.122 12.098 1.00 74.75 143 PRO A N 1
ATOM 1124 C CA . PRO A 1 143 ? 3.397 1.723 13.103 1.00 74.75 143 PRO A CA 1
ATOM 1125 C C . PRO A 1 143 ? 4.850 1.937 12.634 1.00 74.75 143 PRO A C 1
ATOM 1127 O O . PRO A 1 143 ? 5.291 1.321 11.664 1.00 74.75 143 PRO A O 1
ATOM 1130 N N . VAL A 1 144 ? 5.655 2.740 13.343 1.00 74.38 144 VAL A N 1
ATOM 1131 C CA . VAL A 1 144 ? 7.111 2.762 13.097 1.00 74.38 144 VAL A CA 1
ATOM 1132 C C . VAL A 1 144 ? 7.685 1.376 13.400 1.00 74.38 144 VAL A C 1
ATOM 1134 O O . VAL A 1 144 ? 7.252 0.695 14.337 1.00 74.38 144 VAL A O 1
ATOM 1137 N N . GLY A 1 145 ? 8.605 0.919 12.548 1.00 83.25 145 GLY A N 1
ATOM 1138 C CA . GLY A 1 145 ? 9.126 -0.448 12.582 1.00 83.25 145 GLY A CA 1
ATOM 1139 C C . GLY A 1 145 ? 8.103 -1.526 12.198 1.00 83.25 145 GLY A C 1
ATOM 1140 O O . GLY A 1 145 ? 8.277 -2.675 12.592 1.00 83.25 145 GLY A O 1
ATOM 1141 N N . LEU A 1 146 ? 7.017 -1.206 11.469 1.00 85.94 146 LEU A N 1
ATOM 1142 C CA . LEU A 1 146 ? 6.009 -2.205 11.064 1.00 85.94 146 LEU A CA 1
ATOM 1143 C C . LEU A 1 146 ? 6.627 -3.420 10.353 1.00 85.94 146 LEU A C 1
ATOM 1145 O O . LEU A 1 146 ? 6.237 -4.550 10.630 1.00 85.94 146 LEU A O 1
ATOM 1149 N N . MET A 1 147 ? 7.613 -3.201 9.478 1.00 88.94 147 MET A N 1
ATOM 1150 C CA . MET A 1 147 ? 8.304 -4.292 8.780 1.00 88.94 147 MET A CA 1
ATOM 1151 C C . MET A 1 147 ? 9.099 -5.177 9.748 1.00 88.94 147 MET A C 1
ATOM 1153 O O . MET A 1 147 ? 9.059 -6.397 9.626 1.00 88.94 147 MET A O 1
ATOM 1157 N N . ASP A 1 148 ? 9.742 -4.603 10.763 1.00 90.88 148 ASP A N 1
ATOM 1158 C CA . ASP A 1 148 ? 10.477 -5.358 11.785 1.00 90.88 148 ASP A CA 1
ATOM 1159 C C . ASP A 1 148 ? 9.520 -6.134 12.704 1.00 90.88 148 ASP A C 1
ATOM 1161 O O . ASP A 1 148 ? 9.775 -7.287 13.056 1.00 90.88 148 ASP A O 1
ATOM 1165 N N . LYS A 1 149 ? 8.359 -5.548 13.019 1.00 91.75 149 LYS A N 1
ATOM 1166 C CA . LYS A 1 149 ? 7.252 -6.177 13.766 1.00 91.75 149 LYS A CA 1
ATOM 1167 C C . LYS A 1 149 ? 6.597 -7.324 12.990 1.00 91.75 149 LYS A C 1
ATOM 1169 O O . LYS A 1 149 ? 6.131 -8.291 13.591 1.00 91.75 149 LYS A O 1
ATOM 1174 N N . ILE A 1 150 ? 6.588 -7.255 11.659 1.00 93.38 150 ILE A N 1
ATOM 1175 C CA . ILE A 1 150 ? 6.194 -8.360 10.776 1.00 93.38 150 ILE A CA 1
ATOM 1176 C C . ILE A 1 150 ? 7.283 -9.439 10.764 1.00 93.38 150 ILE A C 1
ATOM 1178 O O . ILE A 1 150 ? 7.001 -10.586 11.100 1.00 93.38 150 ILE A O 1
ATOM 1182 N N . ASN A 1 151 ? 8.530 -9.076 10.458 1.00 92.94 151 ASN A N 1
ATOM 1183 C CA . ASN A 1 151 ? 9.640 -10.017 10.269 1.00 92.94 151 ASN A CA 1
ATOM 1184 C C . ASN A 1 151 ? 10.058 -10.755 11.560 1.00 92.94 151 ASN A C 1
ATOM 1186 O O . ASN A 1 151 ? 10.526 -11.888 11.492 1.00 92.94 151 ASN A O 1
ATOM 1190 N N . SER A 1 152 ? 9.843 -10.158 12.738 1.00 93.94 152 SER A N 1
ATOM 1191 C CA . SER A 1 152 ? 10.005 -10.797 14.063 1.00 93.94 152 SER A CA 1
ATOM 1192 C C . SER A 1 152 ? 8.799 -11.653 14.503 1.00 93.94 152 SER A C 1
ATOM 1194 O O . SER A 1 152 ? 8.790 -12.260 15.586 1.00 93.94 152 SER A O 1
ATOM 1196 N N . GLY A 1 153 ? 7.743 -11.685 13.687 1.00 93.31 153 GLY A N 1
ATOM 1197 C CA . GLY A 1 153 ? 6.494 -12.383 13.965 1.00 93.31 153 GLY A CA 1
ATOM 1198 C C . GLY A 1 153 ? 5.634 -11.747 15.062 1.00 93.31 153 GLY A C 1
ATOM 1199 O O . GLY A 1 153 ? 4.677 -12.382 15.498 1.00 93.31 153 GLY A O 1
ATOM 1200 N N . GLU A 1 154 ? 5.930 -10.531 15.540 1.00 94.00 154 GLU A N 1
ATOM 1201 C CA . GLU A 1 154 ? 5.075 -9.835 16.517 1.00 94.00 154 GLU A CA 1
ATOM 1202 C C . GLU A 1 154 ? 3.669 -9.580 15.947 1.00 94.00 154 GLU A C 1
ATOM 1204 O O . GLU A 1 154 ? 2.672 -9.854 16.612 1.00 94.00 154 GLU A O 1
ATOM 1209 N N . PHE A 1 155 ? 3.586 -9.152 14.682 1.00 93.88 155 PHE A N 1
ATOM 1210 C CA . PHE A 1 155 ? 2.330 -8.955 13.945 1.00 93.88 155 PHE A CA 1
ATOM 1211 C C . PHE A 1 155 ? 1.461 -10.225 13.971 1.00 93.88 155 PHE A C 1
ATOM 1213 O O . PHE A 1 155 ? 0.278 -10.176 14.308 1.00 93.88 155 PHE A O 1
ATOM 1220 N N . ALA A 1 156 ? 2.072 -11.378 13.690 1.00 95.56 156 ALA A N 1
ATOM 1221 C CA . ALA A 1 156 ? 1.408 -12.678 13.667 1.00 95.56 156 ALA A CA 1
ATOM 1222 C C . ALA A 1 156 ? 0.921 -13.121 15.056 1.00 95.56 156 ALA A C 1
ATOM 1224 O O . ALA A 1 156 ? -0.212 -13.579 15.201 1.00 95.56 156 ALA A O 1
ATOM 1225 N N . LYS A 1 157 ? 1.752 -12.932 16.091 1.00 92.94 157 LYS A N 1
ATOM 1226 C CA . LYS A 1 157 ? 1.407 -13.236 17.489 1.00 92.94 157 LYS A CA 1
ATOM 1227 C C . LYS A 1 157 ? 0.218 -12.391 17.953 1.00 92.94 157 LYS A C 1
ATOM 1229 O O . LYS A 1 157 ? -0.722 -12.931 18.527 1.00 92.94 157 LYS A O 1
ATOM 1234 N N . ARG A 1 158 ? 0.204 -11.089 17.636 1.00 89.56 158 ARG A N 1
ATOM 1235 C CA . ARG A 1 158 ? -0.925 -10.193 17.949 1.00 89.56 158 ARG A CA 1
ATOM 1236 C C . ARG A 1 158 ? -2.207 -10.595 17.211 1.00 89.56 158 ARG A C 1
ATOM 1238 O O . ARG A 1 158 ? -3.258 -10.644 17.845 1.00 89.56 158 ARG A O 1
ATOM 1245 N N . MET A 1 159 ? -2.128 -10.953 15.923 1.00 89.75 159 MET A N 1
ATOM 1246 C CA . MET A 1 159 ? -3.275 -11.517 15.191 1.00 89.75 159 MET A CA 1
ATOM 1247 C C . MET A 1 159 ? -3.818 -12.778 15.872 1.00 89.75 159 MET A C 1
ATOM 1249 O O . MET A 1 159 ? -5.020 -12.861 16.119 1.00 89.75 159 MET A O 1
ATOM 1253 N N . LYS A 1 160 ? -2.943 -13.738 16.209 1.00 88.50 160 LYS A N 1
ATOM 1254 C CA . LYS A 1 160 ? -3.345 -15.024 16.796 1.00 88.50 160 LYS A CA 1
ATOM 1255 C C . LYS A 1 160 ? -3.978 -14.854 18.175 1.00 88.50 160 LYS A C 1
ATOM 1257 O O . LYS A 1 160 ? -5.029 -15.435 18.428 1.00 88.50 160 LYS A O 1
ATOM 1262 N N . ASN A 1 161 ? -3.399 -13.999 19.020 1.00 82.81 161 ASN A N 1
ATOM 1263 C CA . ASN A 1 161 ? -3.938 -13.676 20.343 1.00 82.81 161 ASN A CA 1
ATOM 1264 C C . ASN A 1 161 ? -5.327 -13.019 20.267 1.00 82.81 161 ASN A C 1
ATOM 1266 O O . ASN A 1 161 ? -6.170 -13.294 21.115 1.00 82.81 161 ASN A O 1
ATOM 1270 N N . ARG A 1 162 ? -5.587 -12.193 19.242 1.00 78.75 162 ARG A N 1
ATOM 1271 C CA . ARG A 1 162 ? -6.900 -11.568 18.994 1.00 78.75 162 ARG A CA 1
ATOM 1272 C C . ARG A 1 162 ? -7.843 -12.414 18.116 1.00 78.75 162 ARG A C 1
ATOM 1274 O O . ARG A 1 162 ? -8.912 -11.942 17.747 1.00 78.75 162 ARG A O 1
ATOM 1281 N N . GLY A 1 163 ? -7.466 -13.643 17.745 1.00 80.44 163 GLY A N 1
ATOM 1282 C CA . GLY A 1 163 ? -8.275 -14.531 16.893 1.00 80.44 163 GLY A CA 1
ATOM 1283 C C . GLY A 1 163 ? -8.4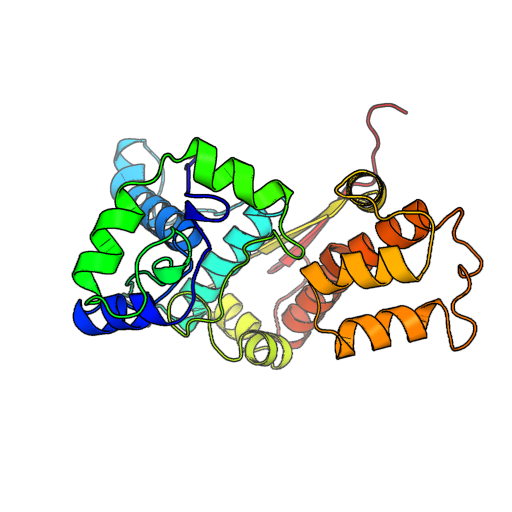94 -14.041 15.450 1.00 80.44 163 GLY A C 1
ATOM 1284 O O . GLY A 1 163 ? -9.378 -14.551 14.755 1.00 80.44 163 GLY A O 1
ATOM 1285 N N . ILE A 1 164 ? -7.712 -13.057 14.992 1.00 82.75 164 ILE A N 1
ATOM 1286 C CA . ILE A 1 164 ? -7.885 -12.404 13.690 1.00 82.75 164 ILE A CA 1
ATOM 1287 C C . ILE A 1 164 ? -7.365 -13.318 12.580 1.00 82.75 164 ILE A C 1
ATOM 1289 O O . ILE A 1 164 ? -6.211 -13.748 12.592 1.00 82.75 164 ILE A O 1
ATOM 1293 N N . ARG A 1 165 ? -8.224 -13.577 11.589 1.00 85.56 165 ARG A N 1
ATOM 1294 C CA . ARG A 1 165 ? -7.949 -14.445 10.438 1.00 85.56 165 ARG A CA 1
ATOM 1295 C C . ARG A 1 165 ? -7.857 -13.635 9.149 1.00 85.56 165 ARG A C 1
ATOM 1297 O O . ARG A 1 165 ? -8.505 -12.600 9.015 1.00 85.56 165 ARG A O 1
ATOM 1304 N N . LEU A 1 166 ? -7.054 -14.112 8.202 1.00 90.75 166 LEU A N 1
ATOM 1305 C CA . LEU A 1 166 ? -6.756 -13.422 6.945 1.00 90.75 166 LEU A CA 1
ATOM 1306 C C . LEU A 1 166 ? -7.187 -14.258 5.736 1.00 90.75 166 LEU A C 1
ATOM 1308 O O . LEU A 1 166 ? -6.879 -15.445 5.657 1.00 90.75 166 LEU A O 1
ATOM 1312 N N . ILE A 1 167 ? -7.817 -13.612 4.754 1.00 92.94 167 ILE A N 1
ATOM 1313 C CA . ILE A 1 167 ? -7.965 -14.144 3.395 1.00 92.94 167 ILE A CA 1
ATOM 1314 C C . ILE A 1 167 ? -7.207 -13.209 2.450 1.00 92.94 167 ILE A C 1
ATOM 1316 O O . ILE A 1 167 ? -7.484 -12.010 2.412 1.00 92.94 167 ILE A O 1
ATOM 1320 N N . ASN A 1 168 ? -6.224 -13.725 1.713 1.00 94.56 168 ASN A N 1
ATOM 1321 C CA . ASN A 1 168 ? -5.367 -12.909 0.850 1.00 94.56 168 ASN A CA 1
ATOM 1322 C C . ASN A 1 168 ? -4.900 -13.689 -0.387 1.00 94.56 168 ASN A C 1
ATOM 1324 O O . ASN A 1 168 ? -4.781 -14.909 -0.351 1.00 94.56 168 ASN A O 1
ATOM 1328 N N . GLY A 1 169 ? -4.640 -13.009 -1.498 1.00 93.25 169 GLY A N 1
ATOM 1329 C CA . GLY A 1 169 ? -4.274 -13.687 -2.736 1.00 93.25 169 GLY A CA 1
ATOM 1330 C C . GLY A 1 169 ? -4.011 -12.735 -3.889 1.00 93.25 169 GLY A C 1
ATOM 1331 O O . GLY A 1 169 ? -4.039 -11.516 -3.726 1.00 93.25 169 GLY A O 1
ATOM 1332 N N . GLU A 1 170 ? -3.703 -13.321 -5.037 1.00 94.50 170 GLU A N 1
ATOM 1333 C CA . GLU A 1 170 ? -3.096 -12.657 -6.193 1.00 94.50 170 GLU A CA 1
ATOM 1334 C C . GLU A 1 170 ? -3.720 -13.173 -7.500 1.00 94.50 170 GLU A C 1
ATOM 1336 O O . GLU A 1 170 ? -4.097 -14.345 -7.582 1.00 94.50 170 GLU A O 1
ATOM 1341 N N . CYS A 1 171 ? -3.807 -12.357 -8.551 1.00 94.56 171 CYS A N 1
ATOM 1342 C CA . CYS A 1 171 ? -3.999 -12.904 -9.898 1.00 94.56 171 CYS A CA 1
ATOM 1343 C C . CYS A 1 171 ? -2.679 -13.513 -10.408 1.00 94.56 171 CYS A C 1
ATOM 1345 O O . CYS A 1 171 ? -1.596 -13.160 -9.946 1.00 94.56 171 CYS A O 1
ATOM 1347 N N . GLU A 1 172 ? -2.723 -14.413 -11.391 1.00 93.38 172 GLU A N 1
ATOM 1348 C CA . GLU A 1 172 ? -1.509 -14.837 -12.107 1.00 93.38 172 GLU A CA 1
ATOM 1349 C C . GLU A 1 172 ? -0.940 -13.704 -12.978 1.00 93.38 172 GLU A C 1
ATOM 1351 O O . GLU A 1 172 ? 0.266 -13.455 -12.998 1.00 93.38 172 GLU A O 1
ATOM 1356 N N . SER A 1 173 ? -1.825 -12.983 -13.665 1.00 93.25 173 SER A N 1
ATOM 1357 C CA . SER A 1 173 ? -1.467 -12.064 -14.751 1.00 93.25 173 SER A CA 1
ATOM 1358 C C . SER A 1 173 ? -1.445 -10.582 -14.352 1.00 93.25 173 SER A C 1
ATOM 1360 O O . SER A 1 173 ? -1.661 -9.716 -15.195 1.00 93.25 173 SER A O 1
ATOM 1362 N N . GLU A 1 174 ? -1.124 -10.258 -13.092 1.00 93.62 174 GLU A N 1
ATOM 1363 C CA . GLU A 1 174 ? -0.972 -8.871 -12.588 1.00 93.62 174 GLU A CA 1
ATOM 1364 C C . GLU A 1 174 ? -0.058 -8.014 -13.489 1.00 93.62 174 GLU A C 1
ATOM 1366 O O . GLU A 1 174 ? -0.327 -6.845 -13.774 1.00 93.62 174 GLU A O 1
ATOM 1371 N N . HIS A 1 175 ? 1.003 -8.627 -14.023 1.00 93.25 175 HIS A N 1
ATOM 1372 C CA . HIS A 1 175 ? 1.940 -8.003 -14.959 1.00 93.25 175 HIS A CA 1
ATOM 1373 C C . HIS A 1 175 ? 1.272 -7.446 -16.233 1.00 93.25 175 HIS A C 1
ATOM 1375 O O . HIS A 1 175 ? 1.765 -6.471 -16.799 1.00 93.25 175 HIS A O 1
ATOM 1381 N N . VAL A 1 176 ? 0.129 -7.999 -16.662 1.00 91.56 176 VAL A N 1
ATOM 1382 C CA . VAL A 1 176 ? -0.641 -7.527 -17.827 1.00 91.56 176 VAL A CA 1
ATOM 1383 C C . VAL A 1 176 ? -1.336 -6.189 -17.553 1.00 91.56 176 VAL A C 1
ATOM 1385 O O . VAL A 1 176 ? -1.474 -5.386 -18.479 1.00 91.56 176 VAL A O 1
ATOM 1388 N N . MET A 1 177 ? -1.717 -5.918 -16.300 1.00 89.94 177 MET A N 1
ATOM 1389 C CA . MET A 1 177 ? -2.190 -4.599 -15.869 1.00 89.94 177 MET A CA 1
ATOM 1390 C C . MET A 1 177 ? -1.011 -3.628 -15.758 1.00 89.94 177 MET A C 1
ATOM 1392 O O . MET A 1 177 ? -1.029 -2.564 -16.375 1.00 89.94 177 MET A O 1
ATOM 1396 N N . TYR A 1 178 ? 0.034 -3.996 -15.010 1.00 89.31 178 TYR A N 1
ATOM 1397 C CA . TYR A 1 178 ? 1.139 -3.078 -14.717 1.00 89.31 178 TYR A CA 1
ATOM 1398 C C . TYR A 1 178 ? 1.936 -2.659 -15.955 1.00 89.31 178 TYR A C 1
ATOM 1400 O O . TYR A 1 178 ? 2.318 -1.495 -16.048 1.00 89.31 178 TYR A O 1
ATOM 1408 N N . ARG A 1 179 ? 2.101 -3.538 -16.954 1.00 89.19 179 ARG A N 1
ATOM 1409 C CA . ARG A 1 179 ? 2.739 -3.168 -18.228 1.00 89.19 179 ARG A CA 1
ATOM 1410 C C . ARG A 1 179 ? 1.972 -2.091 -19.009 1.00 89.19 179 ARG A C 1
ATOM 1412 O O . ARG A 1 179 ? 2.576 -1.362 -19.781 1.00 89.19 179 ARG A O 1
ATOM 1419 N N . ARG A 1 180 ? 0.659 -1.947 -18.781 1.00 85.94 180 ARG A N 1
ATOM 1420 C CA . ARG A 1 180 ? -0.211 -0.937 -19.418 1.00 85.94 180 ARG A CA 1
ATOM 1421 C C . ARG A 1 180 ? -0.456 0.303 -18.551 1.00 85.94 180 ARG A C 1
ATOM 1423 O O . ARG A 1 180 ? -1.062 1.263 -19.022 1.00 85.94 180 ARG A O 1
ATOM 1430 N N . TRP A 1 181 ? -0.033 0.295 -17.286 1.00 82.00 181 TRP A N 1
ATOM 1431 C CA . TRP A 1 181 ? -0.296 1.380 -16.341 1.00 82.00 181 TRP A CA 1
ATOM 1432 C C . TRP A 1 181 ? 0.962 2.207 -16.075 1.00 82.00 181 TRP A C 1
ATOM 1434 O O . TRP A 1 181 ? 1.852 1.794 -15.328 1.00 82.00 181 TRP A O 1
ATOM 1444 N N . ARG A 1 182 ? 1.003 3.418 -16.651 1.00 82.00 182 ARG A N 1
ATOM 1445 C CA . ARG A 1 182 ? 2.151 4.344 -16.560 1.00 82.00 182 ARG A CA 1
ATOM 1446 C C . ARG A 1 182 ? 3.449 3.678 -17.038 1.00 82.00 182 ARG A C 1
ATOM 1448 O O . ARG A 1 182 ? 4.477 3.721 -16.360 1.00 82.00 182 ARG A O 1
ATOM 1455 N N . THR A 1 183 ? 3.349 3.037 -18.201 1.00 86.94 183 THR A N 1
ATOM 1456 C CA . THR A 1 183 ? 4.416 2.304 -18.885 1.00 86.94 183 THR A CA 1
ATOM 1457 C C . THR A 1 183 ? 5.626 3.210 -19.142 1.00 86.94 183 THR A C 1
ATOM 1459 O O . THR A 1 183 ? 5.451 4.314 -19.669 1.00 86.94 183 THR A O 1
ATOM 1462 N N . PRO A 1 184 ? 6.854 2.793 -18.782 1.00 91.06 184 PRO A N 1
ATOM 1463 C CA . PRO A 1 184 ? 8.060 3.511 -19.173 1.00 91.06 184 PRO A CA 1
ATOM 1464 C C . PRO A 1 184 ? 8.292 3.411 -20.689 1.00 91.06 184 PRO A C 1
ATOM 1466 O O . PRO A 1 184 ? 7.794 2.508 -21.353 1.00 91.06 184 PRO A O 1
ATOM 1469 N N . GLN A 1 185 ? 9.095 4.325 -21.235 1.00 92.50 185 GLN A N 1
ATOM 1470 C CA . GLN A 1 185 ? 9.626 4.183 -22.596 1.00 92.50 185 GLN A CA 1
ATOM 1471 C C . GLN A 1 185 ? 10.573 2.974 -22.696 1.00 92.50 185 GLN A C 1
ATOM 1473 O O . GLN A 1 185 ? 11.111 2.516 -21.688 1.00 92.50 185 GLN A O 1
ATOM 1478 N N . GLU A 1 186 ? 10.828 2.498 -23.915 1.00 94.81 186 GLU A N 1
ATOM 1479 C CA . GLU A 1 186 ? 11.625 1.294 -24.205 1.00 94.81 186 GLU A CA 1
ATOM 1480 C C . GLU A 1 186 ? 13.138 1.459 -23.933 1.00 94.81 186 GLU A C 1
ATOM 1482 O O . GLU A 1 186 ? 13.964 1.511 -24.842 1.00 94.81 186 GLU A O 1
ATOM 1487 N N . SER A 1 187 ? 13.519 1.594 -22.658 1.00 96.50 187 SER A N 1
ATOM 1488 C CA . SER A 1 187 ? 14.916 1.707 -22.215 1.00 96.50 187 SER A CA 1
ATOM 1489 C C . SER A 1 187 ? 15.108 1.440 -20.716 1.00 96.50 187 SER A C 1
ATOM 1491 O O . SER A 1 187 ? 14.252 1.773 -19.891 1.00 96.50 187 SER A O 1
ATOM 1493 N N . TYR A 1 188 ? 16.307 0.965 -20.348 1.00 96.75 188 TYR A N 1
ATOM 1494 C CA . TYR A 1 188 ? 16.770 0.840 -18.956 1.00 96.75 188 TYR A CA 1
ATOM 1495 C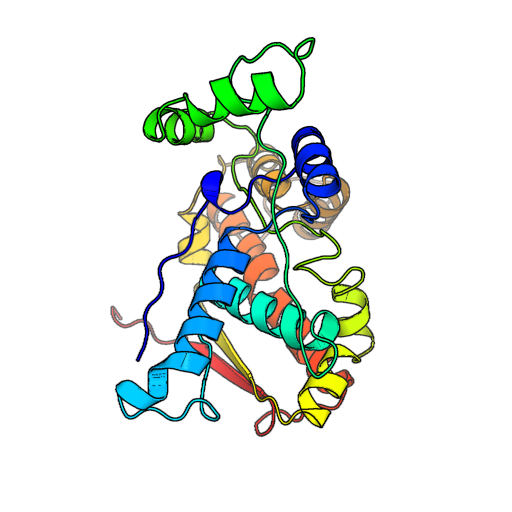 C . TYR A 1 188 ? 16.522 2.116 -18.136 1.00 96.75 188 TYR A C 1
ATOM 1497 O O . TYR A 1 188 ? 16.056 2.053 -17.000 1.00 96.75 188 TYR A O 1
ATOM 1505 N N . SER A 1 189 ? 16.840 3.289 -18.697 1.00 95.94 189 SER A N 1
ATOM 1506 C CA . SER A 1 189 ? 16.780 4.574 -17.990 1.00 95.94 189 SER A CA 1
ATOM 1507 C C . SER A 1 189 ? 15.349 5.020 -17.697 1.00 95.94 189 SER A C 1
ATOM 1509 O O . SER A 1 189 ? 15.098 5.562 -16.620 1.00 95.94 189 SER A O 1
ATOM 1511 N N . ALA A 1 190 ? 14.401 4.750 -18.597 1.00 95.00 190 ALA A N 1
ATOM 1512 C CA . ALA A 1 190 ? 12.988 5.015 -18.353 1.00 95.00 190 ALA A CA 1
ATOM 1513 C C . ALA A 1 190 ? 12.391 4.045 -17.320 1.00 95.00 190 ALA A C 1
ATOM 1515 O O . ALA A 1 190 ? 11.637 4.481 -16.451 1.00 95.00 190 ALA A O 1
ATOM 1516 N N . VAL A 1 191 ? 12.765 2.759 -17.349 1.00 95.81 191 VAL A N 1
ATOM 1517 C CA . VAL A 1 191 ? 12.325 1.771 -16.344 1.00 95.81 191 VAL A CA 1
ATOM 1518 C C . VAL A 1 191 ? 12.885 2.117 -14.960 1.00 95.81 191 VAL A C 1
ATOM 1520 O O . VAL A 1 191 ? 12.125 2.197 -13.997 1.00 95.81 191 VAL A O 1
ATOM 1523 N N . TYR A 1 192 ? 14.184 2.421 -14.866 1.00 95.50 192 TYR A N 1
ATOM 1524 C CA . TYR A 1 192 ? 14.824 2.931 -13.649 1.00 95.50 192 TYR A CA 1
ATOM 1525 C C . TYR A 1 192 ? 14.108 4.196 -13.142 1.00 95.50 192 TYR A C 1
ATOM 1527 O O . TYR A 1 192 ? 13.705 4.264 -11.983 1.00 95.50 192 TYR A O 1
ATOM 1535 N N . GLY A 1 193 ? 13.863 5.173 -14.024 1.00 91.94 193 GLY A N 1
ATOM 1536 C CA . GLY A 1 193 ? 13.145 6.407 -13.693 1.00 91.94 193 GLY A CA 1
ATOM 1537 C C . GLY A 1 193 ? 11.710 6.182 -13.203 1.00 91.94 193 GLY A C 1
ATOM 1538 O O . GLY A 1 193 ? 11.266 6.876 -12.291 1.00 91.94 193 GLY A O 1
ATOM 1539 N N . ARG A 1 194 ? 10.999 5.188 -13.749 1.00 91.50 194 ARG A N 1
ATOM 1540 C CA . ARG A 1 194 ? 9.653 4.796 -13.305 1.00 91.50 194 ARG A CA 1
ATOM 1541 C C . ARG A 1 194 ? 9.671 4.088 -11.947 1.00 91.50 194 ARG A C 1
ATOM 1543 O O . ARG A 1 194 ? 8.753 4.306 -11.157 1.00 91.50 194 ARG A O 1
ATOM 1550 N N . LEU A 1 195 ? 10.685 3.274 -11.655 1.00 92.06 195 LEU A N 1
ATOM 1551 C CA . LEU A 1 195 ? 10.839 2.601 -10.357 1.00 92.06 195 LEU A CA 1
ATOM 1552 C C . LEU A 1 195 ? 11.147 3.587 -9.214 1.00 92.06 195 LEU A C 1
ATOM 1554 O O . LEU A 1 195 ? 10.645 3.392 -8.108 1.00 92.06 195 LEU A O 1
ATOM 1558 N N . LEU A 1 196 ? 11.848 4.696 -9.490 1.00 87.38 196 LEU A N 1
ATOM 1559 C CA . LEU A 1 196 ? 12.090 5.781 -8.519 1.00 87.38 196 LEU A CA 1
ATOM 1560 C C . LEU A 1 196 ? 10.816 6.454 -7.965 1.00 87.38 196 LEU A C 1
ATOM 1562 O O . LEU A 1 196 ? 10.908 7.217 -7.005 1.00 87.38 196 LEU A O 1
ATOM 1566 N N . ALA A 1 197 ? 9.640 6.220 -8.559 1.00 81.69 197 ALA A N 1
ATOM 1567 C CA . ALA A 1 197 ? 8.368 6.709 -8.021 1.00 81.69 197 ALA A CA 1
ATOM 1568 C C . ALA A 1 197 ? 7.859 5.887 -6.819 1.00 81.69 197 ALA A C 1
ATOM 1570 O O . ALA A 1 197 ? 7.022 6.377 -6.067 1.00 81.69 197 ALA A O 1
ATOM 1571 N N . ASP A 1 198 ? 8.362 4.660 -6.636 1.00 83.19 198 ASP A N 1
ATOM 1572 C CA . ASP A 1 198 ? 7.923 3.723 -5.592 1.00 83.19 198 ASP A CA 1
ATOM 1573 C C . ASP A 1 198 ? 9.072 3.200 -4.707 1.00 83.19 198 ASP A C 1
ATOM 1575 O O . ASP A 1 198 ? 8.822 2.694 -3.613 1.00 83.19 198 ASP A O 1
ATOM 1579 N N . PHE A 1 199 ? 10.328 3.321 -5.152 1.00 88.38 199 PHE A N 1
ATOM 1580 C CA . PHE A 1 199 ? 11.511 2.795 -4.466 1.00 88.38 199 PHE A CA 1
ATOM 1581 C C . PHE A 1 199 ? 12.622 3.851 -4.356 1.00 88.38 199 PHE A C 1
ATOM 1583 O O . PHE A 1 199 ? 12.754 4.733 -5.204 1.00 88.38 199 PHE A O 1
ATOM 1590 N N . SER A 1 200 ? 13.474 3.749 -3.328 1.00 87.00 200 SER A N 1
ATOM 1591 C CA . SER A 1 200 ? 14.640 4.638 -3.192 1.00 87.00 200 SER A CA 1
ATOM 1592 C C . SER A 1 200 ? 15.650 4.419 -4.335 1.00 87.00 200 SER A C 1
ATOM 1594 O O . SER A 1 200 ? 15.647 3.346 -4.947 1.00 87.00 200 SER A O 1
ATOM 1596 N N . PRO A 1 201 ? 16.558 5.374 -4.624 1.00 89.75 201 PRO A N 1
ATOM 1597 C CA . PRO A 1 201 ? 17.594 5.180 -5.642 1.00 89.75 201 PRO A CA 1
ATOM 1598 C C . PRO A 1 201 ? 18.478 3.955 -5.384 1.00 89.75 201 PRO A C 1
ATOM 1600 O O . PRO A 1 201 ? 18.790 3.220 -6.313 1.00 89.75 201 PRO A O 1
ATOM 1603 N N . GLU A 1 202 ? 18.822 3.686 -4.123 1.00 94.12 202 GLU A N 1
ATOM 1604 C CA . GLU A 1 202 ? 19.625 2.523 -3.733 1.00 94.12 202 GLU A CA 1
ATOM 1605 C C . GLU A 1 202 ? 18.890 1.198 -3.996 1.00 94.12 202 GLU A C 1
ATOM 1607 O O . GLU A 1 202 ? 19.455 0.275 -4.582 1.00 94.12 202 GLU A O 1
ATOM 1612 N N . VAL A 1 203 ? 17.612 1.109 -3.606 1.00 93.38 203 VAL A N 1
ATOM 1613 C CA . VAL A 1 203 ? 16.780 -0.082 -3.841 1.00 93.38 203 VAL A CA 1
ATOM 1614 C C . VAL A 1 203 ? 16.515 -0.264 -5.337 1.00 93.38 203 VAL A C 1
ATOM 1616 O O . VAL A 1 203 ? 16.631 -1.374 -5.845 1.00 93.38 203 VAL A O 1
ATOM 1619 N N . THR A 1 204 ? 16.247 0.823 -6.062 1.00 94.19 204 THR A N 1
ATOM 1620 C CA . THR A 1 204 ? 16.048 0.812 -7.519 1.00 94.19 204 THR A CA 1
ATOM 1621 C C . THR A 1 204 ? 17.297 0.330 -8.252 1.00 94.19 204 THR A C 1
ATOM 1623 O O . THR A 1 204 ? 17.194 -0.518 -9.137 1.00 94.19 204 THR A O 1
ATOM 1626 N N . GLN A 1 205 ? 18.481 0.812 -7.865 1.00 95.38 205 GLN A N 1
ATOM 1627 C CA . GLN A 1 205 ? 19.742 0.367 -8.452 1.00 95.38 205 GLN A CA 1
ATOM 1628 C C . GLN A 1 205 ? 19.989 -1.121 -8.159 1.00 95.38 205 GLN A C 1
ATOM 1630 O O . GLN A 1 205 ? 20.249 -1.872 -9.092 1.00 95.38 205 GLN A O 1
ATOM 1635 N N . LYS A 1 206 ? 19.774 -1.584 -6.917 1.00 96.19 206 LYS A N 1
ATOM 1636 C CA . LYS A 1 206 ? 19.861 -3.013 -6.553 1.00 96.19 206 LYS A CA 1
ATOM 1637 C C . LYS A 1 206 ? 18.891 -3.901 -7.346 1.00 96.19 206 LYS A C 1
ATOM 1639 O O . LYS A 1 206 ? 19.283 -4.985 -7.768 1.00 96.19 206 LYS A O 1
ATOM 1644 N N . ILE A 1 207 ? 17.654 -3.450 -7.587 1.00 95.44 207 ILE A N 1
ATOM 1645 C CA . ILE A 1 207 ? 16.680 -4.151 -8.445 1.00 95.44 207 ILE A CA 1
ATOM 1646 C C . ILE A 1 207 ? 17.203 -4.238 -9.884 1.00 95.44 207 ILE A C 1
ATOM 1648 O O . ILE A 1 207 ? 17.224 -5.318 -10.471 1.00 95.44 207 ILE A O 1
ATOM 1652 N N . MET A 1 208 ? 17.634 -3.114 -10.460 1.00 96.62 208 MET A N 1
ATOM 1653 C CA . MET A 1 208 ? 18.050 -3.066 -11.863 1.00 96.62 208 MET A CA 1
ATOM 1654 C C . MET A 1 208 ? 19.364 -3.819 -12.111 1.00 96.62 208 MET A C 1
ATOM 1656 O O . MET A 1 208 ? 19.467 -4.502 -13.129 1.00 96.62 208 MET A O 1
ATOM 1660 N N . ASP A 1 209 ? 20.317 -3.789 -11.174 1.00 96.25 209 ASP A N 1
ATOM 1661 C CA . ASP A 1 209 ? 21.546 -4.592 -11.230 1.00 96.25 209 ASP A CA 1
ATOM 1662 C C . ASP A 1 209 ? 21.263 -6.094 -11.089 1.00 96.25 209 ASP A C 1
ATOM 1664 O O . ASP A 1 209 ? 21.868 -6.890 -11.804 1.00 96.25 209 ASP A O 1
ATOM 1668 N N . HIS A 1 210 ? 20.324 -6.498 -10.222 1.00 95.88 210 HIS A N 1
ATOM 1669 C CA . HIS A 1 210 ? 19.959 -7.909 -10.046 1.00 95.88 210 HIS A CA 1
ATOM 1670 C C . HIS A 1 210 ? 19.437 -8.553 -11.341 1.00 95.88 210 HIS A C 1
ATOM 1672 O O . HIS A 1 210 ? 19.745 -9.712 -11.610 1.00 95.88 210 HIS A O 1
ATOM 1678 N N . TYR A 1 211 ? 18.675 -7.807 -12.149 1.00 96.00 211 TYR A N 1
ATOM 1679 C CA . TYR A 1 211 ? 18.120 -8.317 -13.405 1.00 96.00 211 TYR A CA 1
ATOM 1680 C C . TYR A 1 211 ? 18.992 -8.032 -14.640 1.00 96.00 211 TYR A C 1
ATOM 1682 O O . TYR A 1 211 ? 19.190 -8.926 -15.457 1.00 96.00 211 TYR A O 1
ATOM 1690 N N . CYS A 1 212 ? 19.494 -6.803 -14.810 1.00 95.81 212 CYS A N 1
ATOM 1691 C CA . CYS A 1 212 ? 20.183 -6.363 -16.038 1.00 95.81 212 CYS A CA 1
ATOM 1692 C C . CYS A 1 212 ? 21.715 -6.520 -15.959 1.00 95.81 212 CYS A C 1
ATOM 1694 O O . CYS A 1 212 ? 22.419 -6.455 -16.978 1.00 95.81 212 CYS A O 1
ATOM 1696 N N . GLY A 1 213 ? 22.246 -6.678 -14.742 1.00 92.69 213 GLY A N 1
ATOM 1697 C CA . GLY A 1 213 ? 23.674 -6.669 -14.444 1.00 92.69 213 GLY A CA 1
ATOM 1698 C C . GLY A 1 213 ? 24.386 -5.388 -14.890 1.00 92.69 213 GLY A C 1
ATOM 1699 O O . GLY A 1 213 ? 23.786 -4.413 -15.349 1.00 92.69 213 GLY A O 1
ATOM 1700 N N . SER A 1 214 ? 25.719 -5.431 -14.854 1.00 90.50 214 SER A N 1
ATOM 1701 C CA . SER A 1 214 ? 26.585 -4.336 -15.318 1.00 90.50 214 SER A CA 1
ATOM 1702 C C . SER A 1 214 ? 26.372 -3.962 -16.793 1.00 90.50 214 SER A C 1
ATOM 1704 O O . SER A 1 214 ? 26.768 -2.876 -17.205 1.00 90.50 214 SER A O 1
ATOM 1706 N N . SER A 1 215 ? 25.749 -4.848 -17.583 1.00 91.00 215 SER A N 1
ATOM 1707 C CA . SER A 1 215 ? 25.462 -4.632 -19.005 1.00 91.00 215 SER A CA 1
ATOM 1708 C C . SER A 1 215 ? 24.366 -3.595 -19.261 1.00 91.00 215 SER A C 1
ATOM 1710 O O . SER A 1 215 ? 24.381 -2.951 -20.306 1.00 91.00 215 SER A O 1
ATOM 1712 N N . LYS A 1 216 ? 23.411 -3.447 -18.327 1.00 94.94 216 LYS A N 1
ATOM 1713 C CA . LYS A 1 216 ? 22.194 -2.620 -18.465 1.00 94.94 216 LYS A CA 1
ATOM 1714 C C . LYS A 1 216 ? 21.312 -2.958 -19.683 1.00 94.94 216 LYS A C 1
ATOM 1716 O O . LYS A 1 216 ? 20.404 -2.195 -20.010 1.00 94.94 216 LYS A O 1
ATOM 1721 N N . ASN A 1 217 ? 21.542 -4.106 -20.318 1.00 95.69 217 ASN A N 1
ATOM 1722 C CA . ASN A 1 217 ? 20.710 -4.631 -21.396 1.00 95.69 217 ASN A CA 1
ATOM 1723 C C . ASN A 1 217 ? 19.407 -5.232 -20.852 1.00 95.69 217 ASN A C 1
ATOM 1725 O O . ASN A 1 217 ? 19.308 -5.567 -19.670 1.00 95.69 217 ASN A O 1
ATOM 1729 N N . LEU A 1 218 ? 18.422 -5.407 -21.737 1.00 96.81 218 LEU A N 1
ATOM 1730 C CA . LEU A 1 218 ? 17.215 -6.172 -21.433 1.00 96.81 218 LEU A CA 1
ATOM 1731 C C . LEU A 1 218 ? 17.614 -7.630 -21.114 1.00 96.81 218 LEU A C 1
ATOM 1733 O O . LEU A 1 218 ? 18.364 -8.217 -21.901 1.00 96.81 218 LEU A O 1
ATOM 1737 N N . PRO A 1 219 ? 17.160 -8.236 -20.000 1.00 95.38 219 PRO A N 1
ATOM 1738 C CA . PRO A 1 219 ? 17.562 -9.597 -19.660 1.00 95.38 219 PRO A CA 1
ATOM 1739 C C . PRO A 1 219 ? 16.904 -10.632 -20.583 1.00 95.38 219 PRO A C 1
ATOM 1741 O O . PRO A 1 219 ? 15.800 -10.427 -21.091 1.00 95.38 219 PRO A O 1
ATOM 1744 N N . ALA A 1 220 ? 17.552 -11.784 -20.759 1.00 92.50 220 ALA A N 1
ATOM 1745 C CA . ALA A 1 220 ? 16.967 -12.896 -21.505 1.00 92.50 220 ALA A CA 1
ATOM 1746 C C . ALA A 1 220 ? 15.665 -13.391 -20.840 1.00 92.50 220 ALA A C 1
ATOM 1748 O O . ALA A 1 220 ? 15.588 -13.501 -19.617 1.00 92.50 220 ALA A O 1
ATOM 1749 N N . GLY A 1 221 ? 14.652 -13.705 -21.654 1.00 93.12 221 GLY A N 1
ATOM 1750 C CA . GLY A 1 221 ? 13.327 -14.138 -21.187 1.00 93.12 221 GLY A CA 1
ATOM 1751 C C . GLY A 1 221 ? 12.279 -13.022 -21.068 1.00 93.12 221 GLY A C 1
ATOM 1752 O O . GLY A 1 221 ? 11.121 -13.326 -20.792 1.00 93.12 221 GLY A O 1
ATOM 1753 N N . TYR A 1 222 ? 12.649 -11.764 -21.323 1.00 95.56 222 TYR A N 1
ATOM 1754 C CA . TYR A 1 222 ? 11.718 -10.639 -21.459 1.00 95.56 222 TYR A CA 1
ATOM 1755 C C . TYR A 1 222 ? 11.595 -10.216 -22.925 1.00 95.56 222 TYR A C 1
ATOM 1757 O O . TYR A 1 222 ? 12.580 -10.225 -23.660 1.00 95.56 222 TYR A O 1
ATOM 1765 N N . ASN A 1 223 ? 10.386 -9.846 -23.354 1.00 95.25 223 ASN A N 1
ATOM 1766 C CA . ASN A 1 223 ? 10.113 -9.524 -24.761 1.00 95.25 223 ASN A CA 1
ATOM 1767 C C . ASN A 1 223 ? 10.584 -8.109 -25.140 1.00 95.25 223 ASN A C 1
ATOM 1769 O O . ASN A 1 223 ? 11.113 -7.893 -26.227 1.00 95.25 223 ASN A O 1
ATOM 1773 N N . ASN A 1 224 ? 10.373 -7.151 -24.237 1.00 95.81 224 ASN A N 1
ATOM 1774 C CA . ASN A 1 224 ? 10.736 -5.739 -24.350 1.00 95.81 224 ASN A CA 1
ATOM 1775 C C . ASN A 1 224 ? 10.791 -5.101 -22.944 1.00 95.81 224 ASN A C 1
ATOM 1777 O O . ASN A 1 224 ? 10.535 -5.780 -21.941 1.00 95.81 224 ASN A O 1
ATOM 1781 N N . TRP A 1 225 ? 11.126 -3.812 -22.835 1.00 96.44 225 TRP A N 1
ATOM 1782 C CA . TRP A 1 225 ? 11.195 -3.127 -21.539 1.00 96.44 225 TRP A CA 1
ATOM 1783 C C . TRP A 1 225 ? 9.814 -2.905 -20.898 1.00 96.44 225 TRP A C 1
ATOM 1785 O O . TRP A 1 225 ? 9.739 -2.894 -19.669 1.00 96.44 225 TRP A O 1
ATOM 1795 N N . GLU A 1 226 ? 8.724 -2.802 -21.671 1.00 94.81 226 GLU A N 1
ATOM 1796 C CA . GLU A 1 226 ? 7.346 -2.853 -21.146 1.00 94.81 226 GLU A CA 1
ATOM 1797 C C . GLU A 1 226 ? 7.067 -4.179 -20.405 1.00 94.81 226 GLU A C 1
ATOM 1799 O O . GLU A 1 226 ? 6.612 -4.167 -19.258 1.00 94.81 226 GLU A O 1
ATOM 1804 N N . ASP A 1 227 ? 7.342 -5.325 -21.038 1.00 95.56 227 ASP A N 1
ATOM 1805 C CA . ASP A 1 227 ? 7.126 -6.667 -20.474 1.00 95.56 227 ASP A CA 1
ATOM 1806 C C . ASP A 1 227 ? 8.041 -6.925 -19.265 1.00 95.56 227 ASP A C 1
ATOM 1808 O O . ASP A 1 227 ? 7.593 -7.457 -18.245 1.00 95.56 227 ASP A O 1
ATOM 1812 N N . PHE A 1 228 ? 9.293 -6.456 -19.327 1.00 96.94 228 PHE A N 1
ATOM 1813 C CA . PHE A 1 228 ? 10.209 -6.430 -18.185 1.00 96.94 228 PHE A CA 1
ATOM 1814 C C . PHE A 1 228 ? 9.660 -5.610 -17.017 1.00 96.94 228 PHE A C 1
ATOM 1816 O O . PHE A 1 228 ? 9.548 -6.130 -15.904 1.00 96.94 228 PHE A O 1
ATOM 1823 N N . PHE A 1 229 ? 9.264 -4.356 -17.260 1.00 96.19 229 PHE A N 1
ATOM 1824 C CA . PHE A 1 229 ? 8.696 -3.494 -16.228 1.00 96.19 229 PHE A CA 1
ATOM 1825 C C . PHE A 1 229 ? 7.446 -4.124 -15.611 1.00 96.19 229 PHE A C 1
ATOM 1827 O O . PHE A 1 229 ? 7.379 -4.257 -14.392 1.00 96.19 229 PHE A O 1
ATOM 1834 N N . GLY A 1 230 ? 6.489 -4.573 -16.428 1.00 95.56 230 GLY A N 1
ATOM 1835 C CA . GLY A 1 230 ? 5.248 -5.175 -15.945 1.00 95.56 230 GLY A CA 1
ATOM 1836 C C . GLY A 1 230 ? 5.484 -6.388 -15.048 1.00 95.56 230 GLY A C 1
ATOM 1837 O O . GLY A 1 230 ? 4.887 -6.479 -13.975 1.00 95.56 230 GLY A O 1
ATOM 1838 N N . ARG A 1 231 ? 6.381 -7.301 -15.448 1.00 96.00 231 ARG A N 1
ATOM 1839 C CA . ARG A 1 231 ? 6.715 -8.509 -14.673 1.00 96.00 231 ARG A CA 1
ATOM 1840 C C . ARG A 1 231 ? 7.486 -8.193 -13.398 1.00 96.00 231 ARG A C 1
ATOM 1842 O O . ARG A 1 231 ? 7.109 -8.681 -12.336 1.00 96.00 231 ARG A O 1
ATOM 1849 N N . VAL A 1 232 ? 8.534 -7.372 -13.471 1.00 95.12 232 VAL A N 1
ATOM 1850 C CA . VAL A 1 232 ? 9.345 -7.012 -12.296 1.00 95.12 232 VAL A CA 1
ATOM 1851 C C . VAL A 1 232 ? 8.522 -6.204 -11.292 1.00 95.12 232 VAL A C 1
ATOM 1853 O O . VAL A 1 232 ? 8.577 -6.480 -10.095 1.00 95.12 232 VAL A O 1
ATOM 1856 N N . TYR A 1 233 ? 7.699 -5.265 -11.761 1.00 94.69 233 TYR A N 1
ATOM 1857 C CA . TYR A 1 233 ? 6.835 -4.460 -10.902 1.00 94.69 233 TYR A CA 1
ATOM 1858 C C . TYR A 1 233 ? 5.739 -5.310 -10.242 1.00 94.69 233 TYR A C 1
ATOM 1860 O O . TYR A 1 233 ? 5.572 -5.220 -9.029 1.00 94.69 233 TYR A O 1
ATOM 1868 N N . ALA A 1 234 ? 5.066 -6.203 -10.982 1.00 94.94 234 ALA A N 1
ATOM 1869 C CA . ALA A 1 234 ? 4.099 -7.152 -10.414 1.00 94.94 234 ALA A CA 1
ATOM 1870 C C . ALA A 1 234 ? 4.738 -8.113 -9.396 1.00 94.94 234 ALA A C 1
ATOM 1872 O O . ALA A 1 234 ? 4.183 -8.341 -8.319 1.00 94.94 234 ALA A O 1
ATOM 1873 N N . ASN A 1 235 ? 5.932 -8.634 -9.700 1.00 94.56 235 ASN A N 1
ATOM 1874 C CA . ASN A 1 235 ? 6.690 -9.472 -8.775 1.00 94.56 235 ASN A CA 1
ATOM 1875 C C . ASN A 1 235 ? 6.976 -8.736 -7.463 1.00 94.56 235 ASN A C 1
ATOM 1877 O O . ASN A 1 235 ? 6.719 -9.291 -6.400 1.00 94.56 235 ASN A O 1
ATOM 1881 N N . ILE A 1 236 ? 7.469 -7.496 -7.507 1.00 92.94 236 ILE A N 1
ATOM 1882 C CA . ILE A 1 236 ? 7.866 -6.769 -6.292 1.00 92.94 236 ILE A CA 1
ATOM 1883 C C . ILE A 1 236 ? 6.653 -6.215 -5.526 1.00 92.94 236 ILE A C 1
ATOM 1885 O O . ILE A 1 236 ? 6.625 -6.318 -4.305 1.00 92.94 236 ILE A O 1
ATOM 1889 N N . GLN A 1 237 ? 5.653 -5.647 -6.208 1.00 89.69 237 GLN A N 1
ATOM 1890 C CA . GLN A 1 237 ? 4.501 -4.985 -5.571 1.00 89.69 237 GLN A CA 1
ATOM 1891 C C . GLN A 1 237 ? 3.410 -5.958 -5.102 1.00 89.69 237 GLN A C 1
ATOM 1893 O O . GLN A 1 237 ? 2.668 -5.632 -4.178 1.00 89.69 237 GLN A O 1
ATOM 1898 N N . VAL A 1 238 ? 3.294 -7.135 -5.727 1.00 93.62 238 VAL A N 1
ATOM 1899 C CA . VAL A 1 238 ? 2.217 -8.100 -5.454 1.00 93.62 238 VAL A CA 1
ATOM 1900 C C . VAL A 1 238 ? 2.811 -9.443 -5.028 1.00 93.62 238 VAL A C 1
ATOM 1902 O O . VAL A 1 238 ? 2.860 -9.757 -3.838 1.00 93.62 238 VAL A O 1
ATOM 1905 N N . HIS A 1 239 ? 3.343 -10.218 -5.975 1.00 94.94 239 HIS A N 1
ATOM 1906 C CA . HIS A 1 239 ? 3.622 -11.642 -5.767 1.00 94.94 239 HIS A CA 1
ATOM 1907 C C . HIS A 1 239 ? 4.649 -11.924 -4.658 1.00 94.94 239 HIS A C 1
ATOM 1909 O O . HIS A 1 239 ? 4.409 -12.752 -3.779 1.00 94.94 239 HIS A O 1
ATOM 1915 N N . HIS A 1 240 ? 5.810 -11.267 -4.681 1.00 94.50 240 HIS A N 1
ATOM 1916 C CA . HIS A 1 240 ? 6.884 -11.499 -3.712 1.00 94.50 240 HIS A CA 1
ATOM 1917 C C . HIS A 1 240 ? 6.600 -10.802 -2.380 1.00 94.50 240 HIS A C 1
ATOM 1919 O O . HIS A 1 240 ? 6.904 -11.377 -1.336 1.00 94.50 240 HIS A O 1
ATOM 1925 N N . LEU A 1 241 ? 5.953 -9.630 -2.396 1.00 91.75 241 LEU A N 1
ATOM 1926 C CA . LEU A 1 241 ? 5.516 -8.936 -1.182 1.00 91.75 241 LEU A CA 1
ATOM 1927 C C . LEU A 1 241 ? 4.534 -9.797 -0.377 1.00 91.75 241 LEU A C 1
ATOM 1929 O O . LEU A 1 241 ? 4.750 -10.033 0.811 1.00 91.75 241 LEU A O 1
ATOM 1933 N N . GLN A 1 242 ? 3.504 -10.345 -1.029 1.00 93.31 242 GLN A N 1
ATOM 1934 C CA . GLN A 1 242 ? 2.542 -11.234 -0.375 1.00 93.31 242 GLN A CA 1
ATOM 1935 C C . GLN A 1 242 ? 3.197 -12.535 0.097 1.00 93.31 242 GLN A C 1
ATOM 1937 O O . GLN A 1 242 ? 2.935 -12.976 1.211 1.00 93.31 242 GLN A O 1
ATOM 1942 N N . ARG A 1 243 ? 4.074 -13.159 -0.701 1.00 93.88 243 ARG A N 1
ATOM 1943 C CA . ARG A 1 243 ? 4.781 -14.390 -0.288 1.00 93.88 243 ARG A CA 1
ATOM 1944 C C . ARG A 1 243 ? 5.702 -14.148 0.913 1.00 93.88 243 ARG A C 1
ATOM 1946 O O . ARG A 1 243 ? 5.700 -14.960 1.834 1.00 93.88 243 ARG A O 1
ATOM 1953 N N . GLY A 1 244 ? 6.415 -13.021 0.946 1.00 94.06 244 GLY A N 1
ATOM 1954 C CA . GLY A 1 244 ? 7.232 -12.600 2.087 1.00 94.06 244 GLY A CA 1
ATOM 1955 C C . GLY A 1 244 ? 6.397 -12.332 3.341 1.00 94.06 244 GLY A C 1
ATOM 1956 O O . GLY A 1 244 ? 6.721 -12.847 4.410 1.00 94.06 244 GLY A O 1
ATOM 1957 N N . PHE A 1 245 ? 5.279 -11.613 3.202 1.00 94.81 245 PHE A N 1
ATOM 1958 C CA . PHE A 1 245 ? 4.345 -11.360 4.302 1.00 94.81 245 PHE A CA 1
ATOM 1959 C C . PHE A 1 245 ? 3.759 -12.662 4.866 1.00 94.81 245 PHE A C 1
ATOM 1961 O O . PHE A 1 245 ? 3.848 -12.896 6.068 1.00 94.81 245 PHE A O 1
ATOM 1968 N N . HIS A 1 246 ? 3.251 -13.560 4.014 1.00 95.38 246 HIS A N 1
ATOM 1969 C CA . HIS A 1 246 ? 2.755 -14.871 4.443 1.00 95.38 246 HIS A CA 1
ATOM 1970 C C . HIS A 1 246 ? 3.837 -15.704 5.148 1.00 95.38 246 HIS A C 1
ATOM 1972 O O . HIS A 1 246 ? 3.569 -16.280 6.198 1.00 95.38 246 HIS A O 1
ATOM 1978 N N . ASN A 1 247 ? 5.071 -15.718 4.632 1.00 95.25 247 ASN A N 1
ATOM 1979 C CA . ASN A 1 247 ? 6.194 -16.395 5.283 1.00 95.25 247 ASN A CA 1
ATOM 1980 C C . ASN A 1 247 ? 6.471 -15.838 6.693 1.00 95.25 247 ASN A C 1
ATOM 1982 O O . ASN A 1 247 ? 6.661 -16.612 7.628 1.00 95.25 247 ASN A O 1
ATOM 1986 N N . ALA A 1 248 ? 6.438 -14.513 6.868 1.00 95.75 248 ALA A N 1
ATOM 1987 C CA . ALA A 1 248 ? 6.586 -13.874 8.176 1.00 95.75 248 ALA A CA 1
ATOM 1988 C C . ALA A 1 248 ? 5.407 -14.180 9.125 1.00 95.75 248 ALA A C 1
ATOM 1990 O O . ALA A 1 248 ? 5.623 -14.432 10.312 1.00 95.75 248 ALA A O 1
ATOM 1991 N N . LEU A 1 249 ? 4.171 -14.240 8.610 1.00 96.19 249 LEU A N 1
ATOM 1992 C CA . LEU A 1 249 ? 2.996 -14.660 9.385 1.00 96.19 249 LEU A CA 1
ATOM 1993 C C . LEU A 1 249 ? 3.117 -16.109 9.890 1.00 96.19 249 LEU A C 1
ATOM 1995 O O . LEU A 1 249 ? 2.829 -16.378 11.058 1.00 96.19 249 LEU A O 1
ATOM 1999 N N . PHE A 1 250 ? 3.583 -17.030 9.043 1.00 96.69 250 PHE A N 1
ATOM 2000 C CA . PHE A 1 250 ? 3.778 -18.436 9.413 1.00 96.69 250 PHE A CA 1
ATOM 2001 C C . PHE A 1 250 ? 4.958 -18.626 10.376 1.00 96.69 250 PHE A C 1
ATOM 2003 O O . PHE A 1 250 ? 4.817 -19.317 11.383 1.00 96.69 250 PHE A O 1
ATOM 2010 N N . ALA A 1 251 ? 6.088 -17.948 10.146 1.00 94.56 251 ALA A N 1
ATOM 2011 C CA . ALA A 1 251 ? 7.224 -17.939 11.075 1.00 94.56 251 ALA A CA 1
ATOM 2012 C C . ALA A 1 251 ? 6.861 -17.340 12.449 1.00 94.56 251 ALA A C 1
ATOM 2014 O O . ALA A 1 251 ? 7.406 -17.743 13.476 1.00 94.56 251 ALA A O 1
ATOM 2015 N N . GLY A 1 252 ? 5.906 -16.407 12.482 1.00 94.62 252 GLY A N 1
ATOM 2016 C CA . GLY A 1 252 ? 5.327 -15.862 13.707 1.00 94.62 252 GLY A CA 1
ATOM 2017 C C . GLY A 1 252 ? 4.241 -16.726 14.367 1.00 94.62 252 GLY A C 1
ATOM 2018 O O . GLY A 1 252 ? 3.757 -16.346 15.432 1.00 94.62 252 GLY A O 1
ATOM 2019 N N . GLY A 1 253 ? 3.884 -17.881 13.790 1.00 95.75 253 GLY A N 1
ATOM 2020 C CA . GLY A 1 253 ? 3.039 -18.902 14.422 1.00 95.75 253 GLY A CA 1
ATOM 2021 C C . GLY A 1 253 ? 1.578 -18.977 13.960 1.00 95.75 253 GLY A C 1
ATOM 2022 O O . GLY A 1 253 ? 0.801 -19.703 14.582 1.00 95.75 253 GLY A O 1
ATOM 2023 N N . LEU A 1 254 ? 1.174 -18.262 12.903 1.00 96.25 254 LEU A N 1
ATOM 2024 C CA . LEU A 1 254 ? -0.146 -18.449 12.277 1.00 96.25 254 LEU A CA 1
ATOM 2025 C C . LEU A 1 254 ? -0.160 -19.708 11.391 1.00 96.25 254 LEU A C 1
ATOM 2027 O O . LEU A 1 254 ? 0.839 -20.057 10.768 1.00 96.25 254 LEU A O 1
ATOM 2031 N N . GLU A 1 255 ? -1.300 -20.391 11.320 1.00 96.94 255 GLU A N 1
ATOM 2032 C CA . GLU A 1 255 ? -1.456 -21.667 10.613 1.00 96.94 255 GLU A CA 1
ATOM 2033 C C . GLU A 1 255 ? -2.102 -21.486 9.226 1.00 96.94 255 GLU A C 1
ATOM 2035 O O . GLU A 1 255 ? -3.208 -20.951 9.089 1.00 96.94 255 GLU A O 1
ATOM 2040 N N . ALA A 1 256 ? -1.432 -21.964 8.173 1.00 95.62 256 ALA A N 1
ATOM 2041 C CA . ALA A 1 256 ? -1.981 -21.981 6.817 1.00 95.62 256 ALA A CA 1
ATOM 2042 C C . ALA A 1 256 ? -3.219 -22.896 6.730 1.00 95.62 256 ALA A C 1
ATOM 2044 O O . ALA A 1 256 ? -3.224 -23.998 7.272 1.00 95.62 256 ALA A O 1
ATOM 2045 N N . GLY A 1 257 ? -4.277 -22.441 6.054 1.00 93.38 257 GLY A N 1
ATOM 2046 C CA . GLY A 1 257 ? -5.549 -23.170 5.950 1.00 93.38 257 GLY A CA 1
ATOM 2047 C C . GLY A 1 257 ? -6.483 -23.018 7.161 1.00 93.38 257 GLY A C 1
ATOM 2048 O O . GLY A 1 257 ? -7.629 -23.453 7.090 1.00 93.38 257 GLY A O 1
ATOM 2049 N N . ARG A 1 258 ? -6.029 -22.371 8.245 1.00 94.06 258 ARG A N 1
ATOM 2050 C CA . ARG A 1 258 ? -6.801 -22.130 9.478 1.00 94.06 258 ARG A CA 1
ATOM 2051 C C . ARG A 1 258 ? -6.867 -20.646 9.830 1.00 94.06 258 ARG A C 1
ATOM 2053 O O . ARG A 1 258 ? -7.954 -20.076 9.920 1.00 94.06 258 ARG A O 1
ATOM 2060 N N . ASP A 1 259 ? -5.698 -20.041 10.018 1.00 93.25 259 ASP A N 1
ATOM 2061 C CA . ASP A 1 259 ? -5.544 -18.641 10.404 1.00 93.25 259 ASP A CA 1
ATOM 2062 C C . ASP A 1 259 ? -5.364 -17.744 9.165 1.00 93.25 259 ASP A C 1
ATOM 2064 O O . ASP A 1 259 ? -5.838 -16.608 9.132 1.00 93.25 259 ASP A O 1
ATOM 2068 N N . VAL A 1 260 ? -4.715 -18.277 8.119 1.00 95.31 260 VAL A N 1
ATOM 2069 C CA . VAL A 1 260 ? -4.535 -17.614 6.819 1.00 95.31 260 VAL A CA 1
ATOM 2070 C C . VAL A 1 260 ? -5.015 -18.519 5.686 1.00 95.31 260 VAL A C 1
ATOM 2072 O O . VAL A 1 260 ? -4.508 -19.629 5.505 1.00 95.31 260 VAL A O 1
ATOM 2075 N N . LEU A 1 261 ? -5.953 -18.021 4.882 1.00 94.50 261 LEU A N 1
ATOM 2076 C CA . LEU A 1 261 ? -6.424 -18.647 3.648 1.00 94.50 261 LEU A CA 1
ATOM 2077 C C . LEU A 1 261 ? -5.827 -17.906 2.446 1.00 94.50 261 LEU A C 1
ATOM 2079 O O . LEU A 1 261 ? -6.126 -16.728 2.233 1.00 94.50 261 LEU A O 1
ATOM 2083 N N . ARG A 1 262 ? -4.990 -18.589 1.654 1.00 94.38 262 ARG A N 1
ATOM 2084 C CA . ARG A 1 262 ? -4.405 -18.023 0.430 1.00 94.38 262 ARG A CA 1
ATOM 2085 C C . ARG A 1 262 ? -5.110 -18.529 -0.826 1.00 94.38 262 ARG A C 1
ATOM 2087 O O . ARG A 1 262 ? -5.366 -19.724 -0.939 1.00 94.38 262 ARG A O 1
ATOM 2094 N N . TYR A 1 263 ? -5.357 -17.633 -1.779 1.00 94.56 263 TYR A N 1
ATOM 2095 C CA . TYR A 1 263 ? -5.878 -17.959 -3.111 1.00 94.56 263 TYR A CA 1
ATOM 2096 C C . TYR A 1 263 ? -4.967 -17.434 -4.232 1.00 94.56 263 TYR A C 1
ATOM 2098 O O . TYR A 1 263 ? -4.144 -16.541 -4.017 1.00 94.56 263 TYR A O 1
ATOM 2106 N N . ARG A 1 264 ? -5.145 -17.971 -5.444 1.00 94.31 264 ARG A N 1
ATOM 2107 C CA . ARG A 1 264 ? -4.585 -17.430 -6.689 1.00 94.31 264 ARG A CA 1
ATOM 2108 C C . ARG A 1 264 ? -5.643 -17.507 -7.790 1.00 94.31 264 ARG A C 1
ATOM 2110 O O . ARG A 1 264 ? -6.288 -18.542 -7.931 1.00 94.31 264 ARG A O 1
ATOM 2117 N N . PHE A 1 265 ? -5.845 -16.427 -8.542 1.00 93.25 265 PHE A N 1
ATOM 2118 C CA . PHE A 1 265 ? -6.748 -16.419 -9.697 1.00 93.25 265 PHE A CA 1
ATOM 2119 C C . PHE A 1 265 ? -5.958 -16.646 -10.990 1.00 93.25 265 PHE A C 1
ATOM 2121 O O . PHE A 1 265 ? -5.237 -15.765 -11.456 1.00 93.25 265 PHE A O 1
ATOM 2128 N N . GLU A 1 266 ? -6.103 -17.848 -11.549 1.00 92.69 266 GLU A N 1
ATOM 2129 C CA . GLU A 1 266 ? -5.400 -18.323 -12.756 1.00 92.69 266 GLU A CA 1
ATOM 2130 C C . GLU A 1 266 ? -6.339 -18.435 -13.972 1.00 92.69 266 GLU A C 1
ATOM 2132 O O . GLU A 1 266 ? -5.897 -18.565 -15.109 1.00 92.69 266 GLU A O 1
ATOM 2137 N N . ARG A 1 267 ? -7.657 -18.367 -13.747 1.00 85.00 267 ARG A N 1
ATOM 2138 C CA . ARG A 1 267 ? -8.669 -18.494 -14.797 1.00 85.00 267 ARG A CA 1
ATOM 2139 C C . ARG A 1 267 ? -8.893 -17.165 -15.520 1.00 85.00 267 ARG A C 1
ATOM 2141 O O . ARG A 1 267 ? -9.490 -16.253 -14.951 1.00 85.00 267 ARG A O 1
ATOM 2148 N N . ASP A 1 268 ? -8.514 -17.111 -16.794 1.00 78.88 268 ASP A N 1
ATOM 2149 C CA . ASP A 1 268 ? -9.093 -16.153 -17.738 1.00 78.88 268 ASP A CA 1
ATOM 2150 C C . ASP A 1 268 ? -10.563 -16.532 -18.032 1.00 78.88 268 ASP A C 1
ATOM 2152 O O . ASP A 1 268 ? -10.947 -17.705 -17.992 1.00 78.88 268 ASP A O 1
ATOM 2156 N N . LEU A 1 269 ? -11.405 -15.530 -18.281 1.00 72.25 269 LEU A N 1
ATOM 2157 C CA . LEU A 1 269 ? -12.816 -15.686 -18.652 1.00 72.25 269 LEU A CA 1
ATOM 2158 C C . LEU A 1 269 ? -13.070 -15.376 -20.138 1.00 72.25 269 LEU A C 1
ATOM 2160 O O . LEU A 1 269 ? -14.206 -15.501 -20.591 1.00 72.25 269 LEU A O 1
ATOM 2164 N N . ALA A 1 270 ? -12.033 -14.977 -20.882 1.00 67.50 270 ALA A N 1
ATOM 2165 C CA . ALA A 1 270 ? -12.063 -14.700 -22.318 1.00 67.50 270 ALA A CA 1
ATOM 2166 C C . ALA A 1 270 ? -11.345 -15.774 -23.171 1.00 67.50 270 ALA A C 1
ATOM 2168 O O . ALA A 1 270 ? -11.085 -15.531 -24.352 1.00 67.50 270 ALA A O 1
ATOM 2169 N N . ALA A 1 271 ? -11.031 -16.934 -22.579 1.00 52.09 271 ALA A N 1
ATOM 2170 C CA . ALA A 1 271 ? -10.362 -18.085 -23.196 1.00 52.09 271 ALA A CA 1
ATOM 2171 C C . ALA A 1 271 ? -11.194 -19.373 -23.044 1.00 52.09 271 ALA A C 1
ATOM 2173 O O . ALA A 1 271 ? -11.870 -19.510 -21.995 1.00 52.09 271 ALA A O 1
#

InterPro domains:
  IPR002018 Carboxylesterase, type B [PF00135] (2-78)
  IPR019826 Carboxylesterase type B, active site [PS00122] (52-67)
  IPR029058 Alpha/Beta hydrolase fold [G3DSA:3.40.50.1820] (1-86)
  IPR029058 Alpha/Beta hydrolase fold [G3DSA:3.40.50.1820] (87-270)
  IPR029058 Alpha/Beta hydrolase fold [SSF53474] (4-265)

Foldseek 3Di:
DDDFDFDDFCRFFDADPLCCVVQVVVVAFAGGRRLVSVVVVLVCCLVCVVVVVDDSVPDDQDDPDVSNVSSVLQLQCCLPVDPPPDDAGDYDDDQPPQPQDPPDDSVSSVPSRVVDDPVVVVVVLVVDLQNGRDGDPGVGSHPDCSVVCLQVLVSLVSCVVVVAAEEDEEEPVQLVVQLVPPHFPFALVRLLSVVVNPDPNVVSVVLQCVACNPVRDHHPPAPTSSSVSSVSVCCVSPVVVVVSSVVSSVVSPADEPRRYDYDYHHDDPVD

Secondary structure (DSSP, 8-state):
--------HHHHH---SHHHHHHHHHT-----HHHHHHHHHHHHHHHHGGGGT--GGG-----STHHHHHHHHHHHHHHHTS-TT---------GGGGS--TTS-HHHHHHHHHTS-HHHHHHHHTT-SS--------SSSSPTTHHHHHHTTHHHHHHHHTT--EEEEEES-HHHHHTTSSPPPSSHHHHHHHHTTTS-HHHHHHHHHHHHGGGTSPPTT-SSHHHHHHHHHHIIIIIHHHHHHHHHHHHTTPPBTTTEEEEEE---S--

Radius of gyration: 21.04 Å; chains: 1; bounding box: 56×57×49 Å

pLDDT: mean 78.85, std 18.5, range [33.38, 96.94]